Protein AF-A0A954HDB0-F1 (afdb_monomer_lite)

Secondary structure (DSSP, 8-state):
-HHHHHHHHHHHHHHHHHHHHHHH--STTHHHHHHHHHHHHHHHHHHHS--HHHHHTTEEEE-TTSSPPPHHHHHHHHHHTTTTGGGHHHHHHHHHSTT---HHHHHHT-EEEEHHHHHHHHHHHHHHHHHBPPTT---EEE-HHHHHHHHHHHTTSS-TTTEEEEEEE-TT-SSS--EEEEEEE--TTSEEEEETTEEEEE-TTTTTTTTTEEEEESSSSEEEE----

Structure (mmCIF, N/CA/C/O backbone):
data_AF-A0A954HDB0-F1
#
_entry.id   AF-A0A954HDB0-F1
#
loop_
_atom_site.group_PDB
_atom_site.id
_atom_site.type_symbol
_atom_site.label_atom_id
_atom_site.label_alt_id
_atom_site.label_comp_id
_atom_site.label_asym_id
_atom_site.label_entity_id
_atom_site.label_seq_id
_atom_site.pdbx_PDB_ins_code
_atom_site.Cartn_x
_atom_site.Cartn_y
_atom_site.Cartn_z
_atom_site.occupancy
_atom_site.B_iso_or_equiv
_atom_site.auth_seq_id
_atom_site.auth_comp_id
_atom_site.auth_asym_id
_atom_site.auth_atom_id
_atom_site.pdbx_PDB_model_num
ATOM 1 N N . MET A 1 1 ? -0.042 -11.514 -9.434 1.00 61.72 1 MET A N 1
ATOM 2 C CA . MET A 1 1 ? -0.006 -11.717 -10.905 1.00 61.72 1 MET A CA 1
ATOM 3 C C . MET A 1 1 ? -0.218 -10.421 -11.689 1.00 61.72 1 MET A C 1
ATOM 5 O O . MET A 1 1 ? 0.658 -10.095 -12.479 1.00 61.72 1 MET A O 1
ATOM 9 N N . LEU A 1 2 ? -1.281 -9.642 -11.431 1.00 72.06 2 LEU A N 1
ATOM 10 C CA . LEU A 1 2 ? -1.572 -8.354 -12.108 1.00 72.06 2 LEU A CA 1
ATOM 11 C C . LEU A 1 2 ? -0.374 -7.391 -12.165 1.00 72.06 2 LEU A C 1
ATOM 13 O O . LEU A 1 2 ? -0.066 -6.828 -13.209 1.00 72.06 2 LEU A O 1
ATOM 17 N N . ARG A 1 3 ? 0.380 -7.295 -11.066 1.00 71.88 3 ARG A N 1
ATOM 18 C CA . ARG A 1 3 ? 1.595 -6.477 -10.975 1.00 71.88 3 ARG A CA 1
ATOM 19 C C . ARG A 1 3 ? 2.701 -6.870 -11.966 1.00 71.88 3 ARG A C 1
ATOM 21 O O . ARG A 1 3 ? 3.379 -6.000 -12.494 1.00 71.88 3 ARG A O 1
ATOM 28 N N . GLY A 1 4 ? 2.897 -8.165 -12.218 1.00 71.12 4 GLY A N 1
ATOM 29 C CA . GLY A 1 4 ? 3.885 -8.634 -13.198 1.00 71.12 4 GLY A CA 1
ATOM 30 C C . GLY A 1 4 ? 3.461 -8.336 -14.635 1.00 71.12 4 GLY A C 1
ATOM 31 O O . GLY A 1 4 ? 4.298 -7.995 -15.461 1.00 71.12 4 GLY A O 1
ATOM 32 N N . ILE A 1 5 ? 2.155 -8.394 -14.910 1.00 76.50 5 ILE A N 1
ATOM 33 C CA . ILE A 1 5 ? 1.582 -8.073 -16.224 1.00 76.50 5 ILE A CA 1
ATOM 34 C C . ILE A 1 5 ? 1.693 -6.572 -16.502 1.00 76.50 5 ILE A C 1
ATOM 36 O O . ILE A 1 5 ? 2.164 -6.198 -17.571 1.00 76.50 5 ILE A O 1
ATOM 40 N N . ALA A 1 6 ? 1.332 -5.722 -15.534 1.00 78.31 6 ALA A N 1
ATOM 41 C CA . ALA A 1 6 ? 1.458 -4.265 -15.641 1.00 78.31 6 ALA A CA 1
ATOM 42 C C . ALA A 1 6 ? 2.879 -3.846 -16.039 1.00 78.31 6 ALA A C 1
ATOM 44 O O . ALA A 1 6 ? 3.080 -3.015 -16.920 1.00 78.31 6 ALA A O 1
ATOM 45 N N . GLU A 1 7 ? 3.873 -4.487 -15.435 1.00 74.19 7 GLU A N 1
ATOM 46 C CA . GLU A 1 7 ? 5.265 -4.198 -15.740 1.00 74.19 7 GLU A CA 1
ATOM 47 C C . GLU A 1 7 ? 5.776 -4.839 -17.021 1.00 74.19 7 GLU A C 1
ATOM 49 O O . GLU A 1 7 ? 6.624 -4.252 -17.686 1.00 74.19 7 GLU A O 1
ATOM 54 N N . GLY A 1 8 ? 5.250 -6.005 -17.395 1.00 75.38 8 GLY A N 1
ATOM 55 C CA . GLY A 1 8 ? 5.491 -6.578 -18.714 1.00 75.38 8 GLY A CA 1
ATOM 56 C C . GLY A 1 8 ? 5.000 -5.648 -19.823 1.00 75.38 8 GLY A C 1
ATOM 57 O O . GLY A 1 8 ? 5.703 -5.463 -20.810 1.00 75.38 8 GLY A O 1
ATOM 58 N N . ILE A 1 9 ? 3.840 -5.006 -19.636 1.00 80.56 9 ILE A N 1
ATOM 59 C CA . ILE A 1 9 ? 3.318 -3.991 -20.562 1.00 80.56 9 ILE A CA 1
ATOM 60 C C . ILE A 1 9 ? 4.239 -2.769 -20.599 1.00 80.56 9 ILE A C 1
ATOM 62 O O . ILE A 1 9 ? 4.611 -2.337 -21.687 1.00 80.56 9 ILE A O 1
ATOM 66 N N . ASP A 1 10 ? 4.644 -2.239 -19.441 1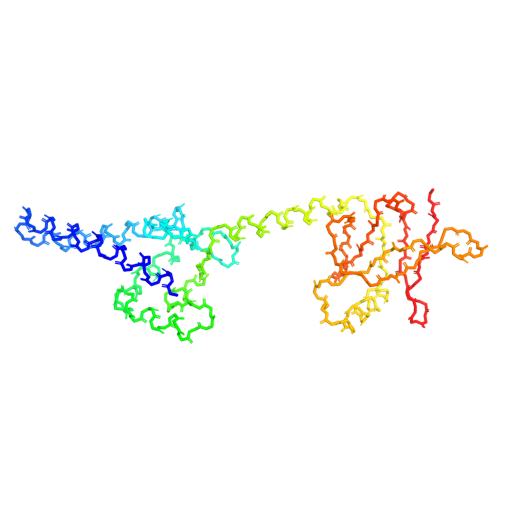.00 77.31 10 ASP A N 1
ATOM 67 C CA . ASP A 1 10 ? 5.570 -1.099 -19.382 1.00 77.31 10 ASP A CA 1
ATOM 68 C C . ASP A 1 10 ? 6.907 -1.417 -20.079 1.00 77.31 10 ASP A C 1
ATOM 70 O O . ASP A 1 10 ? 7.412 -0.602 -20.852 1.00 77.31 10 ASP A O 1
ATOM 74 N N . LEU A 1 11 ? 7.463 -2.615 -19.860 1.00 77.00 11 LEU A N 1
ATOM 75 C CA . LEU A 1 11 ? 8.698 -3.068 -20.504 1.00 77.00 11 LEU A CA 1
ATOM 76 C C . LEU A 1 11 ? 8.513 -3.254 -22.013 1.00 77.00 11 LEU A C 1
ATOM 78 O O . LEU A 1 11 ? 9.376 -2.860 -22.789 1.00 77.00 11 LEU A O 1
ATOM 82 N N . PHE A 1 12 ? 7.385 -3.819 -22.441 1.00 81.94 12 PHE A N 1
ATOM 83 C CA . PHE A 1 12 ? 7.086 -4.034 -23.852 1.00 81.94 12 PHE A CA 1
ATOM 84 C C . PHE A 1 12 ? 6.929 -2.715 -24.617 1.00 81.94 12 PHE A C 1
ATOM 86 O O . PHE A 1 12 ? 7.535 -2.544 -25.675 1.00 81.94 12 PHE A O 1
ATOM 93 N N . LEU A 1 13 ? 6.179 -1.757 -24.060 1.00 81.25 13 LEU A N 1
ATOM 94 C CA . LEU A 1 13 ? 6.063 -0.405 -24.613 1.00 81.25 13 LEU A CA 1
ATOM 95 C C . LEU A 1 13 ? 7.434 0.272 -24.713 1.00 81.25 13 LEU A C 1
ATOM 97 O O . LEU A 1 1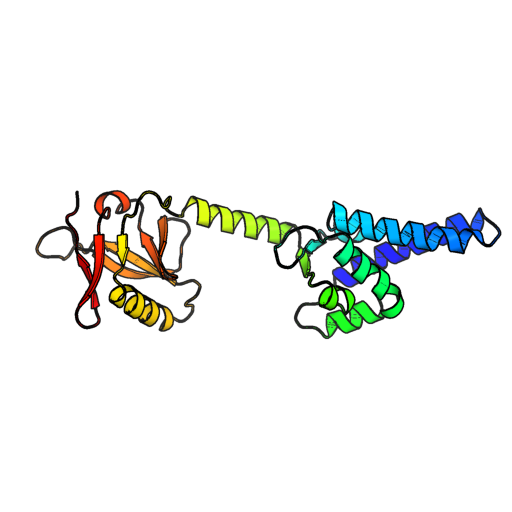3 ? 7.734 0.921 -25.716 1.00 81.25 13 LEU A O 1
ATOM 101 N N . LEU A 1 14 ? 8.289 0.066 -23.711 1.00 75.56 14 LEU A N 1
ATOM 102 C CA . LEU A 1 14 ? 9.647 0.594 -23.697 1.00 75.56 14 LEU A CA 1
ATOM 103 C C . LEU A 1 14 ? 10.541 -0.062 -24.757 1.00 75.56 14 LEU A C 1
ATOM 105 O O . LEU A 1 14 ? 11.261 0.642 -25.461 1.00 75.56 14 LEU A O 1
ATOM 109 N N . CYS A 1 15 ? 10.463 -1.382 -24.937 1.00 78.19 15 CYS A N 1
ATOM 110 C CA . CYS A 1 15 ? 11.181 -2.092 -25.995 1.00 78.19 15 CYS A CA 1
ATOM 111 C C . CYS A 1 15 ? 10.752 -1.624 -27.391 1.00 78.19 15 CYS A C 1
ATOM 113 O O . CYS A 1 15 ? 11.609 -1.440 -28.253 1.00 78.19 15 CYS A O 1
ATOM 115 N N . ILE A 1 16 ? 9.453 -1.388 -27.613 1.00 83.00 16 ILE A N 1
ATOM 116 C CA . ILE A 1 16 ? 8.949 -0.832 -28.878 1.00 83.00 16 ILE A CA 1
ATOM 117 C C . ILE A 1 16 ? 9.503 0.572 -29.101 1.00 83.00 16 ILE A C 1
ATOM 119 O O . ILE A 1 16 ? 10.022 0.850 -30.180 1.00 83.00 16 ILE A O 1
ATOM 123 N N . ALA A 1 17 ? 9.426 1.451 -28.099 1.00 79.62 17 ALA A N 1
ATOM 124 C CA . ALA A 1 17 ? 9.953 2.808 -28.211 1.00 79.62 17 ALA A CA 1
ATOM 125 C C . ALA A 1 17 ? 11.456 2.799 -28.532 1.00 79.62 17 ALA A C 1
ATOM 127 O O . ALA A 1 17 ? 11.904 3.508 -29.429 1.00 79.62 17 ALA A O 1
ATOM 128 N N . PHE A 1 18 ? 12.220 1.938 -27.859 1.00 77.38 18 PHE A N 1
ATOM 129 C CA . PHE A 1 18 ? 13.649 1.763 -28.087 1.00 77.38 18 PHE A CA 1
ATOM 130 C C . PHE A 1 18 ? 13.964 1.242 -29.488 1.00 77.38 18 PHE A C 1
ATOM 132 O O . PHE A 1 18 ? 14.839 1.781 -30.159 1.00 77.38 18 PHE A O 1
ATOM 139 N N . PHE A 1 19 ? 13.229 0.230 -29.952 1.00 80.88 19 PHE A N 1
ATOM 140 C CA . PHE A 1 19 ? 13.377 -0.309 -31.299 1.00 80.88 19 PHE A CA 1
ATOM 141 C C . PHE A 1 19 ? 13.073 0.762 -32.354 1.00 80.88 19 PHE A C 1
ATOM 143 O O . PHE A 1 19 ? 13.878 0.976 -33.253 1.00 80.88 19 PHE A O 1
ATOM 150 N N . MET A 1 20 ? 11.972 1.505 -32.202 1.00 82.69 20 MET A N 1
ATOM 151 C CA . MET A 1 20 ? 11.594 2.596 -33.109 1.00 82.69 20 MET A CA 1
ATOM 152 C C . MET A 1 20 ? 12.636 3.720 -33.142 1.00 82.69 20 MET A C 1
ATOM 154 O O . MET A 1 20 ? 12.971 4.209 -34.217 1.00 82.69 20 MET A O 1
ATOM 158 N N . ILE A 1 21 ? 13.176 4.119 -31.986 1.00 78.12 21 ILE A N 1
ATOM 159 C CA . ILE A 1 21 ? 14.217 5.154 -31.906 1.00 78.12 21 ILE A CA 1
ATOM 160 C C . ILE A 1 21 ? 15.545 4.640 -32.477 1.00 78.12 21 ILE A C 1
ATOM 162 O O . ILE A 1 21 ? 16.206 5.366 -33.214 1.00 78.12 21 ILE A O 1
ATOM 166 N N . GLY A 1 22 ? 15.912 3.386 -32.206 1.00 72.94 22 GLY A N 1
ATOM 167 C CA . GLY A 1 22 ? 17.116 2.751 -32.747 1.00 72.94 22 GLY A CA 1
ATOM 168 C C . GLY A 1 22 ? 17.080 2.565 -34.268 1.00 72.94 22 GLY A C 1
ATOM 169 O O . GLY A 1 22 ? 18.125 2.578 -34.907 1.00 72.94 22 GLY A O 1
ATOM 170 N N . LEU A 1 23 ? 15.889 2.461 -34.872 1.00 77.81 23 LEU A N 1
ATOM 171 C CA . LEU A 1 23 ? 15.730 2.496 -36.332 1.00 77.81 23 LEU A CA 1
ATOM 172 C C . LEU A 1 23 ? 16.003 3.886 -36.930 1.00 77.81 23 LEU A C 1
ATOM 174 O O . LEU A 1 23 ? 16.375 3.981 -38.098 1.00 77.81 23 LEU A O 1
ATOM 178 N N . ILE A 1 24 ? 15.800 4.955 -36.153 1.00 76.44 24 ILE A N 1
ATOM 179 C CA . ILE A 1 24 ? 15.986 6.349 -36.584 1.00 76.44 24 ILE A CA 1
ATOM 180 C C . ILE A 1 24 ? 17.421 6.823 -36.313 1.00 76.44 24 ILE A C 1
ATOM 182 O O . ILE A 1 24 ? 17.960 7.620 -37.078 1.00 76.44 24 ILE A O 1
ATOM 186 N N . ILE A 1 25 ? 18.040 6.344 -35.232 1.00 75.25 25 ILE A N 1
ATOM 187 C CA . ILE A 1 25 ? 19.331 6.825 -34.739 1.00 75.25 25 ILE A CA 1
ATOM 188 C C . ILE A 1 25 ? 20.352 5.683 -34.814 1.00 75.25 25 ILE A C 1
ATOM 190 O O . ILE A 1 25 ? 20.385 4.804 -33.956 1.00 75.25 25 ILE A O 1
ATOM 194 N N . GLN A 1 26 ? 21.180 5.698 -35.861 1.00 66.06 26 GLN A N 1
ATOM 195 C CA . GLN A 1 26 ? 22.352 4.829 -36.003 1.00 66.06 26 GLN A CA 1
ATOM 196 C C . GLN A 1 26 ? 2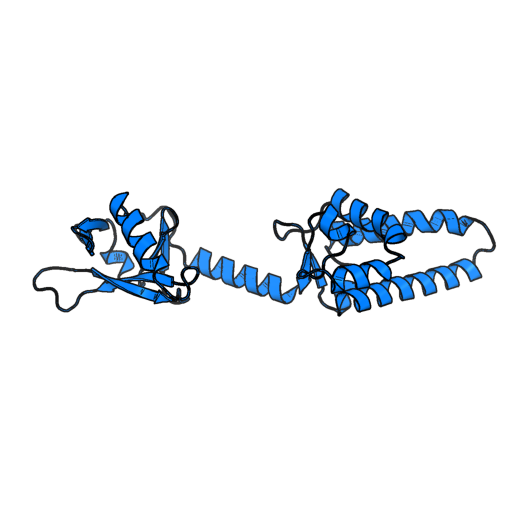3.502 5.427 -35.170 1.00 66.06 26 GLN A C 1
ATOM 198 O O . GLN A 1 26 ? 24.095 6.398 -35.621 1.00 66.06 26 GLN A O 1
ATOM 203 N N . ASP A 1 27 ? 23.724 4.907 -33.950 1.00 69.81 27 ASP A N 1
ATOM 204 C CA . ASP A 1 27 ? 24.916 5.017 -33.059 1.00 69.81 27 ASP A CA 1
ATOM 205 C C . ASP A 1 27 ? 24.595 5.380 -31.585 1.00 69.81 27 ASP A C 1
ATOM 207 O O . ASP A 1 27 ? 23.445 5.649 -31.235 1.00 69.81 27 ASP A O 1
ATOM 211 N N . ASP A 1 28 ? 25.637 5.331 -30.728 1.00 67.12 28 ASP A N 1
ATOM 212 C CA . ASP A 1 28 ? 25.777 5.369 -29.246 1.00 67.12 28 ASP A CA 1
ATOM 213 C C . ASP A 1 28 ? 24.819 6.236 -28.391 1.00 67.12 28 ASP A C 1
ATOM 215 O O . ASP A 1 28 ? 24.852 6.166 -27.158 1.00 67.12 28 ASP A O 1
ATOM 219 N N . LEU A 1 29 ? 23.909 7.010 -28.987 1.00 67.88 29 LEU A N 1
ATOM 220 C CA . LEU A 1 29 ? 22.870 7.784 -28.295 1.00 67.88 29 LEU A CA 1
ATOM 221 C C . LEU A 1 29 ? 21.959 6.915 -27.414 1.00 67.88 29 LEU A C 1
ATOM 223 O O . LEU A 1 29 ? 21.339 7.389 -26.462 1.00 67.88 29 LEU A O 1
ATOM 227 N N . ILE A 1 30 ? 21.924 5.620 -27.705 1.00 68.62 30 ILE A N 1
ATOM 228 C CA . ILE A 1 30 ? 21.242 4.585 -26.936 1.00 68.62 30 ILE A CA 1
ATOM 229 C C . ILE A 1 30 ? 21.617 4.615 -25.442 1.00 68.62 30 ILE A C 1
ATOM 231 O O . ILE A 1 30 ? 20.754 4.456 -24.574 1.00 68.62 30 ILE A O 1
ATOM 235 N N . TRP A 1 31 ? 22.880 4.930 -25.132 1.00 68.94 31 TRP A N 1
ATOM 236 C CA . TRP A 1 31 ? 23.390 5.056 -23.765 1.00 68.94 31 TRP A CA 1
ATOM 237 C C . TRP A 1 31 ? 22.878 6.312 -23.053 1.00 68.94 31 TRP A C 1
ATOM 239 O O . TRP A 1 31 ? 22.752 6.318 -21.830 1.00 68.94 31 TRP A O 1
ATOM 249 N N . MET A 1 32 ? 22.519 7.354 -23.805 1.00 68.56 32 MET A N 1
ATOM 250 C CA . MET A 1 32 ? 21.957 8.600 -23.278 1.00 68.56 32 MET A CA 1
ATOM 251 C C . MET A 1 32 ? 20.450 8.484 -22.981 1.00 68.56 32 MET A C 1
ATOM 253 O O . MET A 1 32 ? 19.925 9.197 -22.128 1.00 68.56 32 MET A O 1
ATOM 257 N N . ILE A 1 33 ? 19.751 7.552 -23.639 1.00 69.81 33 ILE A N 1
ATOM 258 C CA . ILE A 1 33 ? 18.303 7.330 -23.482 1.00 69.81 33 ILE A CA 1
ATOM 259 C C . ILE A 1 33 ? 17.976 6.523 -22.213 1.00 69.81 33 ILE A C 1
ATOM 261 O O . ILE A 1 33 ? 16.967 6.784 -21.555 1.00 69.81 33 ILE A O 1
ATOM 265 N N . MET A 1 34 ? 18.842 5.582 -21.821 1.00 69.25 34 MET A N 1
ATOM 266 C CA . MET A 1 34 ? 18.683 4.767 -20.605 1.00 69.25 34 MET A CA 1
ATOM 267 C C . MET A 1 34 ? 18.460 5.581 -19.310 1.00 69.25 34 MET A C 1
ATOM 269 O O . MET A 1 34 ? 17.480 5.317 -18.607 1.00 69.25 34 MET A O 1
ATOM 273 N N . PRO A 1 35 ? 19.291 6.587 -18.970 1.00 73.12 35 PRO A N 1
ATOM 274 C CA . PRO A 1 35 ? 19.079 7.391 -17.765 1.00 73.12 35 PRO A CA 1
ATOM 275 C C . PRO A 1 35 ? 17.825 8.276 -17.842 1.00 73.12 35 PRO A C 1
ATOM 277 O O . PRO A 1 35 ? 17.158 8.469 -16.826 1.00 73.12 35 PRO A O 1
ATOM 280 N N . LEU A 1 36 ? 17.447 8.760 -19.031 1.00 74.50 36 LEU A N 1
ATOM 281 C CA . LEU A 1 36 ? 16.219 9.542 -19.220 1.00 74.50 36 LEU A CA 1
ATOM 282 C C . LEU A 1 36 ? 14.958 8.697 -18.962 1.00 74.50 36 LEU A C 1
ATOM 284 O O . LEU A 1 36 ? 13.986 9.173 -18.380 1.00 74.50 36 LEU A O 1
ATOM 288 N N . MET A 1 37 ? 14.991 7.418 -19.335 1.00 69.19 37 MET A N 1
ATOM 289 C CA . MET A 1 37 ? 13.922 6.457 -19.047 1.00 69.19 37 MET A CA 1
ATOM 290 C C . MET A 1 37 ? 13.844 6.096 -17.562 1.00 69.19 37 MET A C 1
ATOM 292 O O . MET A 1 37 ? 12.750 6.055 -16.998 1.00 69.19 37 MET A O 1
ATOM 296 N N . ALA A 1 38 ? 14.985 5.880 -16.901 1.00 71.81 38 ALA A N 1
ATOM 297 C CA . ALA A 1 38 ? 15.006 5.696 -15.450 1.00 71.81 38 ALA A CA 1
ATOM 298 C C . ALA A 1 38 ? 14.382 6.909 -14.739 1.00 71.81 38 ALA A C 1
ATOM 300 O O . ALA A 1 38 ? 13.563 6.743 -13.836 1.00 71.81 38 ALA A O 1
ATOM 301 N N . LEU A 1 39 ? 14.679 8.123 -15.216 1.00 76.69 39 LEU A N 1
ATOM 302 C CA . LEU A 1 39 ? 14.080 9.355 -14.711 1.00 76.69 39 LEU A CA 1
ATOM 303 C C . LEU A 1 39 ? 12.565 9.425 -14.962 1.00 76.69 39 LEU A C 1
ATOM 305 O O . LEU A 1 39 ? 11.831 9.867 -14.081 1.00 76.69 39 LEU A O 1
ATOM 309 N N . TYR A 1 40 ? 12.069 8.946 -16.107 1.00 77.38 40 TYR A N 1
ATOM 310 C CA . TYR A 1 40 ? 10.627 8.841 -16.368 1.00 77.38 40 TYR A CA 1
ATOM 311 C C . TYR A 1 40 ? 9.925 7.929 -15.353 1.00 77.38 40 TYR A C 1
ATOM 313 O O . TYR A 1 40 ? 8.891 8.303 -14.800 1.00 77.38 40 TYR A O 1
ATOM 321 N N . PHE A 1 41 ? 10.492 6.760 -15.045 1.00 72.44 41 PHE A N 1
ATOM 322 C CA . PHE A 1 41 ? 9.917 5.872 -14.032 1.00 72.44 41 PHE A CA 1
ATOM 323 C C . PHE A 1 41 ? 9.978 6.471 -12.628 1.00 72.44 41 PHE A C 1
ATOM 325 O O . PHE A 1 41 ? 9.000 6.384 -11.892 1.00 72.44 41 PHE A O 1
ATOM 332 N N . VAL A 1 42 ? 11.092 7.107 -12.257 1.00 75.19 42 VAL A N 1
ATOM 333 C CA . VAL A 1 42 ? 11.229 7.749 -10.942 1.00 75.19 42 VAL A CA 1
ATOM 334 C C . VAL A 1 42 ? 10.228 8.890 -10.788 1.00 75.19 42 VAL A C 1
ATOM 336 O O . VAL A 1 42 ? 9.554 8.976 -9.767 1.00 75.19 42 VAL A O 1
ATOM 339 N N . THR A 1 43 ? 10.098 9.750 -11.798 1.00 76.06 43 THR A N 1
ATOM 340 C CA . THR A 1 43 ? 9.190 10.903 -11.738 1.00 76.06 43 THR A CA 1
ATOM 341 C C . THR A 1 43 ? 7.726 10.478 -11.800 1.00 76.06 43 THR A C 1
ATOM 343 O O . THR A 1 43 ? 6.941 10.934 -10.979 1.00 76.06 43 THR A O 1
ATOM 346 N N . SER A 1 44 ? 7.340 9.560 -12.689 1.00 73.81 44 SER A N 1
ATOM 347 C CA . SER A 1 44 ? 5.954 9.066 -12.751 1.00 73.81 44 SER A CA 1
ATOM 348 C C . SER A 1 44 ? 5.525 8.358 -11.464 1.00 73.81 44 SER A C 1
ATOM 350 O O . SER A 1 44 ? 4.445 8.628 -10.940 1.00 73.81 44 SER A O 1
ATOM 352 N N . GLU A 1 45 ? 6.384 7.514 -10.892 1.00 76.44 45 GLU A N 1
ATOM 353 C CA . GLU A 1 45 ? 6.069 6.849 -9.630 1.00 76.44 45 GLU A CA 1
ATOM 354 C C . GLU A 1 45 ? 6.102 7.807 -8.439 1.00 76.44 45 GLU A C 1
ATOM 356 O O . GLU A 1 45 ? 5.273 7.660 -7.550 1.00 76.44 45 GLU A O 1
ATOM 361 N N . SER A 1 46 ? 6.998 8.796 -8.414 1.00 73.25 46 SER A N 1
ATOM 362 C CA . SER A 1 46 ? 7.064 9.737 -7.292 1.00 73.25 46 SER A CA 1
ATOM 363 C C . SER A 1 46 ? 5.962 10.798 -7.327 1.00 73.25 46 SER A C 1
ATOM 365 O O . SER A 1 46 ? 5.467 11.172 -6.271 1.00 73.25 46 SER A O 1
ATOM 367 N N . LEU A 1 47 ? 5.549 11.269 -8.512 1.00 70.31 47 LEU A N 1
ATOM 368 C CA . LEU A 1 47 ? 4.486 12.275 -8.634 1.00 70.31 47 LEU A CA 1
ATOM 369 C C . LEU A 1 47 ? 3.080 11.671 -8.640 1.00 70.31 47 LEU A C 1
ATOM 371 O O . LEU A 1 47 ? 2.161 12.291 -8.122 1.00 70.31 47 LEU A O 1
ATOM 375 N N . ALA A 1 48 ? 2.890 10.506 -9.264 1.00 68.50 48 ALA A N 1
ATOM 376 C CA . ALA A 1 48 ? 1.561 9.924 -9.454 1.00 68.50 48 ALA A CA 1
ATOM 377 C C . ALA A 1 48 ? 1.377 8.573 -8.749 1.00 68.50 48 ALA A C 1
ATOM 379 O O . ALA A 1 48 ? 0.287 8.007 -8.789 1.00 68.50 48 ALA A O 1
ATOM 380 N N . GLY A 1 49 ? 2.425 7.998 -8.146 1.00 70.69 49 GLY A N 1
ATOM 381 C CA . GLY A 1 49 ? 2.379 6.640 -7.588 1.00 70.69 49 GLY A CA 1
ATOM 382 C C . GLY A 1 49 ? 2.195 5.542 -8.642 1.00 70.69 49 GLY A C 1
ATOM 383 O O . GLY A 1 49 ? 2.039 4.374 -8.283 1.00 70.69 49 GLY A O 1
ATOM 384 N N . GLN A 1 50 ? 2.160 5.890 -9.934 1.00 77.69 50 GLN A N 1
ATOM 385 C CA . GLN A 1 50 ? 1.674 5.018 -11.002 1.00 77.69 50 GLN A CA 1
ATOM 386 C C . GLN A 1 50 ? 2.405 5.273 -12.324 1.00 77.69 50 GLN A C 1
ATOM 388 O O . GLN A 1 50 ? 2.642 6.409 -12.727 1.00 77.69 50 GLN A O 1
ATOM 393 N N . THR A 1 51 ? 2.706 4.187 -13.030 1.00 81.12 51 THR A N 1
ATOM 394 C CA . THR A 1 51 ? 3.143 4.178 -14.434 1.00 81.12 51 THR A CA 1
ATOM 395 C C . THR A 1 51 ? 1.940 3.932 -15.349 1.00 81.12 51 THR A C 1
ATOM 397 O O . THR A 1 51 ? 0.861 3.574 -14.875 1.00 81.12 51 THR A O 1
ATOM 400 N N . ILE A 1 52 ? 2.100 4.088 -16.668 1.00 77.31 52 ILE A N 1
ATOM 401 C CA . ILE A 1 52 ? 1.012 3.853 -17.637 1.00 77.31 52 ILE A CA 1
ATOM 402 C C . ILE A 1 52 ? 0.449 2.430 -17.502 1.00 77.31 52 ILE A C 1
ATOM 404 O O . ILE A 1 52 ? -0.764 2.265 -17.375 1.00 77.31 52 ILE A O 1
ATOM 408 N N . GLY A 1 53 ? 1.309 1.411 -17.461 1.00 71.94 53 GLY A N 1
ATOM 409 C CA . GLY A 1 53 ? 0.909 0.016 -17.290 1.00 71.94 53 GLY A CA 1
ATOM 410 C C . GLY A 1 53 ? 0.222 -0.246 -15.953 1.00 71.94 53 GLY A C 1
ATOM 411 O O . GLY A 1 53 ? -0.745 -0.999 -15.897 1.00 71.94 53 GLY A O 1
ATOM 412 N N . LYS A 1 54 ? 0.649 0.416 -14.874 1.00 78.06 54 LYS A N 1
ATOM 413 C CA . LYS A 1 54 ? -0.020 0.315 -13.566 1.00 78.06 54 LYS A CA 1
ATOM 414 C C . LYS A 1 54 ? -1.390 0.988 -13.559 1.00 78.06 54 LYS A C 1
ATOM 416 O O . LYS A 1 54 ? -2.323 0.439 -12.979 1.00 78.06 54 LYS A O 1
ATOM 421 N N . LYS A 1 55 ? -1.538 2.107 -14.270 1.00 80.62 55 LYS A N 1
ATOM 422 C CA . LYS A 1 55 ? -2.809 2.824 -14.419 1.00 80.62 55 LYS A CA 1
ATOM 423 C C . LYS A 1 55 ? -3.872 1.985 -15.135 1.00 80.62 55 LYS A C 1
ATOM 425 O O . LYS A 1 55 ? -5.035 2.036 -14.757 1.00 80.62 55 LYS A O 1
ATOM 430 N N . LEU A 1 56 ? -3.476 1.166 -16.114 1.00 79.94 56 LEU A N 1
ATOM 431 C CA . LEU A 1 56 ? -4.370 0.217 -16.801 1.00 79.94 56 LEU A CA 1
ATOM 432 C C . LEU A 1 56 ? -5.000 -0.823 -15.862 1.00 79.94 56 LEU A C 1
ATOM 434 O O . LEU A 1 56 ? -6.083 -1.323 -16.152 1.00 79.94 56 LEU A O 1
ATOM 438 N N . PHE A 1 57 ? -4.336 -1.142 -14.752 1.00 78.75 57 PHE A N 1
ATOM 439 C CA . PHE A 1 57 ? -4.808 -2.113 -13.763 1.00 78.75 57 PHE A CA 1
ATOM 440 C C . PHE A 1 57 ? -5.232 -1.467 -12.440 1.00 78.75 57 PHE A C 1
ATOM 442 O O . PHE A 1 57 ? -5.393 -2.180 -11.452 1.00 78.75 57 PHE A O 1
ATOM 449 N N . SER A 1 58 ? -5.373 -0.137 -12.401 1.00 83.19 58 SER A N 1
ATOM 450 C CA . SER A 1 58 ? -5.661 0.620 -11.176 1.00 83.19 58 SER A CA 1
ATOM 451 C C . SER A 1 58 ? -4.718 0.260 -10.021 1.00 83.19 58 SER A C 1
ATOM 453 O O . SER A 1 58 ? -5.141 0.150 -8.876 1.00 83.19 58 SER A O 1
ATOM 455 N N . LEU A 1 59 ? -3.436 0.026 -10.312 1.00 82.12 59 LEU A N 1
ATOM 456 C CA . LEU A 1 59 ? -2.427 -0.287 -9.302 1.00 82.12 59 LEU A CA 1
ATOM 457 C C . LEU A 1 59 ? -1.718 0.994 -8.878 1.00 82.12 59 LEU A C 1
ATOM 459 O O . LEU A 1 59 ? -1.146 1.677 -9.724 1.00 82.12 59 LEU A O 1
ATOM 463 N N . ARG A 1 60 ? -1.685 1.283 -7.576 1.00 83.62 60 ARG A N 1
ATOM 464 C CA . ARG A 1 60 ? -0.941 2.402 -6.985 1.00 83.62 60 ARG A CA 1
ATOM 465 C C . ARG A 1 60 ? 0.193 1.892 -6.110 1.00 83.62 60 ARG A C 1
ATOM 467 O O . ARG A 1 60 ? 0.016 0.948 -5.347 1.00 83.62 60 ARG A O 1
ATOM 474 N N . VAL A 1 61 ? 1.368 2.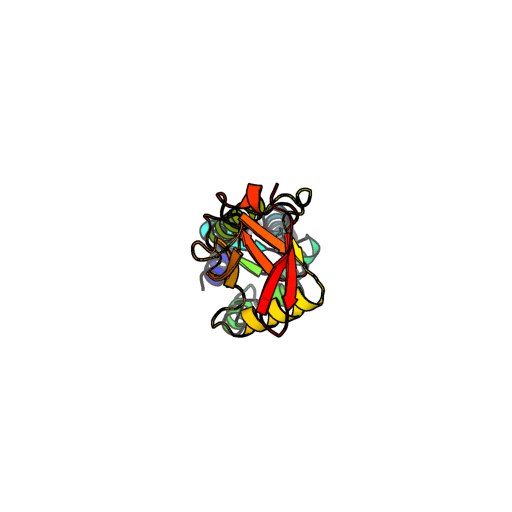507 -6.231 1.00 84.00 61 VAL A N 1
ATOM 475 C CA . VAL A 1 61 ? 2.459 2.326 -5.270 1.00 84.00 61 VAL A CA 1
ATOM 476 C C . VAL A 1 61 ? 2.258 3.329 -4.141 1.00 84.00 61 VAL A C 1
ATOM 478 O O . VAL A 1 61 ? 2.102 4.517 -4.417 1.00 84.00 61 VAL A O 1
ATOM 481 N N . VAL A 1 62 ? 2.302 2.849 -2.904 1.00 83.56 62 VAL A N 1
ATOM 482 C CA . VAL A 1 62 ? 2.194 3.658 -1.686 1.00 83.56 62 VAL A CA 1
ATOM 483 C C . VAL A 1 62 ? 3.334 3.349 -0.715 1.00 83.56 62 VAL A C 1
ATOM 485 O O . VAL A 1 62 ? 3.939 2.274 -0.779 1.00 83.56 62 VAL A O 1
ATOM 488 N N . ASN A 1 63 ? 3.675 4.301 0.150 1.00 83.75 63 ASN A N 1
ATOM 489 C CA . ASN A 1 63 ? 4.618 4.109 1.255 1.00 83.75 63 ASN A CA 1
ATOM 490 C C . ASN A 1 63 ? 3.921 3.448 2.472 1.00 83.75 63 ASN A C 1
ATOM 492 O O . ASN A 1 63 ? 2.781 2.998 2.372 1.00 83.75 63 ASN A O 1
ATOM 496 N N . GLU A 1 64 ? 4.612 3.345 3.614 1.00 78.56 64 GLU A N 1
ATOM 497 C CA . GLU A 1 64 ? 4.038 2.788 4.858 1.00 78.56 64 GLU A CA 1
ATOM 498 C C . GLU A 1 64 ? 2.907 3.652 5.446 1.00 78.56 64 GLU A C 1
ATOM 500 O O . GLU A 1 64 ? 2.101 3.145 6.217 1.00 78.56 64 GLU A O 1
ATOM 505 N N . GLU A 1 65 ? 2.836 4.925 5.056 1.00 73.06 65 GLU A N 1
ATOM 506 C CA . GLU A 1 65 ? 1.846 5.916 5.498 1.00 73.06 65 GLU A CA 1
ATOM 507 C C . GLU A 1 65 ? 0.646 6.005 4.532 1.00 73.06 65 GLU A C 1
ATOM 509 O O . GLU A 1 65 ? -0.261 6.800 4.743 1.00 73.06 65 GLU A O 1
ATOM 514 N N . GLY A 1 66 ? 0.625 5.206 3.455 1.00 72.56 66 GLY A N 1
ATOM 515 C CA . GLY A 1 66 ? -0.434 5.237 2.438 1.00 72.56 66 GLY A CA 1
ATOM 516 C C . GLY A 1 66 ? -0.299 6.357 1.394 1.00 72.56 66 GLY A C 1
ATOM 517 O O . GLY A 1 66 ? -1.115 6.439 0.475 1.00 72.56 66 GLY A O 1
ATOM 518 N N . GLU A 1 67 ? 0.748 7.179 1.473 1.00 79.88 67 GLU A N 1
ATOM 519 C CA . GLU A 1 67 ? 1.027 8.271 0.538 1.00 79.88 67 GLU A CA 1
ATOM 520 C C . GLU A 1 67 ? 1.880 7.836 -0.666 1.00 79.88 67 GLU A C 1
ATOM 522 O O . GLU A 1 67 ? 2.394 6.715 -0.750 1.00 79.88 67 GLU A O 1
ATOM 527 N N . HIS A 1 68 ? 2.050 8.746 -1.632 1.00 82.31 68 HIS A N 1
ATOM 528 C CA . HIS A 1 68 ? 2.928 8.531 -2.780 1.00 82.31 68 HIS A CA 1
ATOM 529 C C . HIS A 1 68 ? 4.386 8.295 -2.344 1.00 82.31 68 HIS A C 1
ATOM 531 O O . HIS A 1 68 ? 4.877 8.933 -1.412 1.00 82.31 68 HIS A O 1
ATOM 537 N N . PRO A 1 69 ? 5.125 7.404 -3.028 1.00 84.50 69 PRO A N 1
ATOM 538 C CA . PRO A 1 69 ? 6.510 7.136 -2.682 1.00 84.50 69 PRO A CA 1
ATOM 539 C C . PRO A 1 69 ? 7.383 8.371 -2.931 1.00 84.50 69 PRO A C 1
ATOM 541 O O . PRO A 1 69 ? 7.293 9.040 -3.964 1.00 84.50 69 PRO A O 1
ATOM 544 N N . SER A 1 70 ? 8.302 8.629 -2.006 1.00 83.75 70 SER A N 1
ATOM 545 C CA . SER A 1 70 ? 9.299 9.687 -2.165 1.00 83.75 70 SER A CA 1
ATOM 546 C C . SER A 1 70 ? 10.223 9.423 -3.362 1.00 83.75 70 SER A C 1
ATOM 548 O O . SER A 1 70 ? 10.434 8.280 -3.782 1.00 83.75 70 SER A O 1
ATOM 550 N N . VAL A 1 71 ? 10.861 10.480 -3.873 1.00 82.12 71 VAL A N 1
ATOM 551 C CA . VAL A 1 71 ? 11.831 10.386 -4.982 1.00 82.12 71 VAL A CA 1
ATOM 552 C C . VAL A 1 71 ? 12.938 9.374 -4.667 1.00 82.12 71 VAL A C 1
ATOM 554 O O . VAL A 1 71 ? 13.346 8.606 -5.538 1.00 82.12 71 VAL A O 1
ATOM 557 N N . VAL A 1 72 ? 13.393 9.319 -3.410 1.00 83.38 72 VAL A N 1
ATOM 558 C CA . VAL A 1 72 ? 14.422 8.373 -2.952 1.00 83.38 72 VAL A CA 1
ATOM 559 C C . VAL A 1 72 ? 13.909 6.934 -3.014 1.00 83.38 72 VAL A C 1
ATOM 561 O O . VAL A 1 72 ? 14.586 6.070 -3.567 1.00 83.38 72 VAL A O 1
ATOM 564 N N . GLN A 1 73 ? 12.694 6.672 -2.526 1.00 83.38 73 GLN A N 1
ATOM 565 C CA . GLN A 1 73 ? 12.074 5.343 -2.586 1.00 83.38 73 GLN A CA 1
ATOM 566 C C . GLN A 1 73 ? 11.849 4.881 -4.031 1.00 83.38 73 GLN A C 1
ATOM 568 O O . GLN A 1 73 ? 12.169 3.741 -4.378 1.00 83.38 73 GLN A O 1
ATOM 573 N N . ALA A 1 74 ? 11.363 5.771 -4.899 1.00 83.31 74 ALA A N 1
ATOM 574 C CA . ALA A 1 74 ? 11.216 5.499 -6.327 1.00 83.31 74 ALA A CA 1
ATOM 575 C C . ALA A 1 74 ? 12.577 5.248 -7.007 1.00 83.31 74 ALA A C 1
ATOM 577 O O . ALA A 1 74 ? 12.691 4.380 -7.875 1.00 83.31 74 ALA A O 1
ATOM 578 N N . THR A 1 75 ? 13.632 5.950 -6.586 1.00 83.12 75 THR A N 1
ATOM 579 C CA . THR A 1 75 ? 14.994 5.754 -7.104 1.00 83.12 75 THR A CA 1
ATOM 580 C C . THR A 1 75 ? 15.569 4.406 -6.686 1.00 83.12 75 THR A C 1
ATOM 582 O O . THR A 1 75 ? 16.048 3.673 -7.546 1.00 83.12 75 THR A O 1
ATOM 585 N N . ILE A 1 76 ? 15.467 4.028 -5.406 1.00 84.12 76 ILE A N 1
ATOM 586 C CA . ILE A 1 76 ? 15.920 2.719 -4.899 1.00 84.12 76 ILE A CA 1
ATOM 587 C C . ILE A 1 76 ? 15.283 1.590 -5.715 1.00 84.12 76 ILE A C 1
ATOM 589 O O . ILE A 1 76 ? 15.977 0.702 -6.212 1.00 84.12 76 ILE A O 1
ATOM 593 N N . ARG A 1 77 ? 13.969 1.674 -5.940 1.00 81.31 77 ARG A N 1
ATOM 594 C CA . ARG A 1 77 ? 13.219 0.702 -6.745 1.00 81.31 77 ARG A CA 1
ATOM 595 C C . ARG A 1 77 ? 13.708 0.644 -8.195 1.00 81.31 77 ARG A C 1
ATOM 597 O O . ARG A 1 77 ? 13.869 -0.448 -8.733 1.00 81.31 77 ARG A O 1
ATOM 604 N N . ASN A 1 78 ? 13.992 1.788 -8.820 1.00 80.06 78 ASN A N 1
ATOM 605 C CA . ASN A 1 78 ? 14.478 1.837 -10.204 1.00 80.06 78 ASN A CA 1
ATOM 606 C C . ASN A 1 78 ? 15.945 1.410 -10.367 1.00 80.06 78 ASN A C 1
ATOM 608 O O . ASN A 1 78 ? 16.282 0.805 -11.379 1.00 80.06 78 ASN A O 1
ATOM 612 N N . VAL A 1 79 ? 16.807 1.648 -9.377 1.00 82.19 79 VAL A N 1
ATOM 613 C CA . VAL A 1 79 ? 18.211 1.195 -9.391 1.00 82.19 79 VAL A CA 1
ATOM 614 C C . VAL A 1 79 ? 18.318 -0.316 -9.170 1.00 82.19 79 VAL A C 1
ATOM 616 O O . VAL A 1 79 ? 19.213 -0.956 -9.714 1.00 82.19 79 VAL A O 1
ATOM 619 N N . LEU A 1 80 ? 17.392 -0.908 -8.413 1.00 80.69 80 LEU A N 1
ATOM 620 C CA . LEU A 1 80 ? 17.349 -2.354 -8.174 1.00 80.69 80 LEU A CA 1
ATOM 621 C C . LEU A 1 80 ? 16.716 -3.139 -9.334 1.00 80.69 80 LEU A C 1
ATOM 623 O O . LEU A 1 80 ? 16.960 -4.336 -9.463 1.00 80.69 80 LEU A O 1
ATOM 627 N N . ARG A 1 81 ? 15.959 -2.486 -10.225 1.00 75.75 81 ARG A N 1
ATOM 628 C CA . ARG A 1 81 ? 15.300 -3.136 -11.376 1.00 75.75 81 ARG A CA 1
ATOM 629 C C . ARG A 1 81 ? 16.245 -3.935 -12.289 1.00 75.75 81 ARG A C 1
ATOM 631 O O . ARG A 1 81 ? 15.881 -5.061 -12.630 1.00 75.75 81 ARG A O 1
ATOM 638 N N . PRO A 1 82 ? 17.429 -3.431 -12.691 1.00 75.69 82 PRO A N 1
ATOM 639 C CA . PRO A 1 82 ? 18.386 -4.213 -13.475 1.00 75.69 82 PRO A CA 1
ATOM 640 C C . PRO A 1 82 ? 18.877 -5.466 -12.739 1.00 75.69 82 PRO A C 1
ATOM 642 O O . PRO A 1 82 ? 19.024 -6.518 -13.356 1.00 75.69 82 PRO A O 1
ATOM 645 N N . LEU A 1 83 ? 19.073 -5.376 -11.417 1.00 76.94 83 LEU A N 1
ATOM 646 C CA . LEU A 1 83 ? 19.488 -6.508 -10.579 1.00 76.94 83 LEU A CA 1
ATOM 647 C C . LEU A 1 83 ? 18.376 -7.558 -10.441 1.00 76.94 83 LEU A C 1
ATOM 649 O O . LEU A 1 83 ? 18.652 -8.749 -10.355 1.00 76.94 83 LEU A O 1
ATOM 653 N N . GLU A 1 84 ? 17.116 -7.131 -10.499 1.00 72.88 84 GLU A N 1
ATOM 654 C CA . GLU A 1 84 ? 15.934 -7.998 -10.536 1.00 72.88 84 GLU A CA 1
ATOM 655 C C . GLU A 1 84 ? 15.574 -8.488 -11.957 1.00 72.88 84 GLU A C 1
ATOM 657 O O . GLU A 1 84 ? 14.445 -8.935 -12.201 1.00 72.88 84 GLU A O 1
ATOM 662 N N . GLY A 1 85 ? 16.499 -8.397 -12.920 1.00 71.44 85 GLY A N 1
ATOM 663 C CA . GLY A 1 85 ? 16.284 -8.851 -14.296 1.00 71.44 85 GLY A CA 1
ATOM 664 C C . GLY A 1 85 ? 15.131 -8.121 -14.988 1.00 71.44 85 GLY A C 1
ATOM 665 O O . GLY A 1 85 ? 14.303 -8.758 -15.636 1.00 71.44 85 GLY A O 1
ATOM 666 N N . PHE A 1 86 ? 15.023 -6.804 -14.779 1.00 68.06 86 PHE A N 1
ATOM 667 C CA . PHE A 1 86 ? 13.959 -5.945 -15.319 1.00 68.06 86 PHE A CA 1
ATOM 668 C C . PHE A 1 86 ? 12.536 -6.398 -14.954 1.00 68.06 86 PHE A C 1
ATOM 670 O O . PHE A 1 86 ? 11.585 -6.170 -15.695 1.00 68.06 86 PHE A O 1
ATOM 677 N N . GLY A 1 87 ? 12.381 -7.028 -13.787 1.00 67.06 87 GLY A N 1
ATOM 678 C CA . GLY A 1 87 ? 11.089 -7.472 -13.268 1.00 67.06 87 GLY A CA 1
ATOM 679 C C . GLY A 1 87 ? 10.816 -8.962 -13.459 1.00 67.06 87 GLY A C 1
ATOM 680 O O . GLY A 1 87 ? 9.910 -9.473 -12.811 1.00 67.06 87 GLY A O 1
ATOM 681 N N . VAL A 1 88 ? 11.616 -9.697 -14.238 1.00 69.25 88 VAL A N 1
ATOM 682 C CA . VAL A 1 88 ? 11.460 -11.159 -14.374 1.00 69.25 88 VAL A CA 1
ATOM 683 C C . VAL A 1 88 ? 11.787 -11.863 -13.055 1.00 69.25 88 VAL A C 1
ATOM 685 O O . VAL A 1 88 ? 10.977 -12.632 -12.536 1.00 69.25 88 VAL A O 1
ATOM 688 N N . ILE A 1 89 ? 12.942 -11.546 -12.461 1.00 74.69 89 ILE A N 1
ATOM 689 C CA . ILE A 1 89 ? 13.341 -12.084 -11.152 1.00 74.69 89 ILE A CA 1
ATOM 690 C C . ILE A 1 89 ? 12.485 -11.437 -10.058 1.00 74.69 89 ILE A C 1
ATOM 692 O O . ILE A 1 89 ? 12.036 -12.115 -9.136 1.00 74.69 89 ILE A O 1
ATOM 696 N N . GLY A 1 90 ? 12.172 -10.145 -10.201 1.00 71.69 90 GLY A N 1
ATOM 697 C CA . GLY A 1 90 ? 11.283 -9.422 -9.290 1.00 71.69 90 GLY A CA 1
ATOM 698 C C . GLY A 1 90 ? 9.898 -10.069 -9.155 1.00 71.69 90 GLY A C 1
AT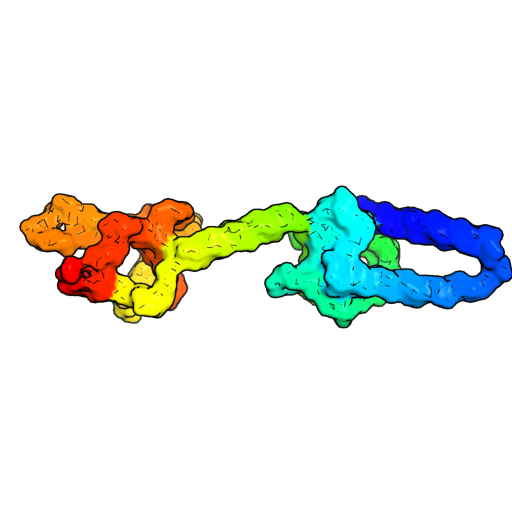OM 699 O O . GLY A 1 90 ? 9.377 -10.170 -8.048 1.00 71.69 90 GLY A O 1
ATOM 700 N N . VAL A 1 91 ? 9.307 -10.580 -10.240 1.00 73.44 91 VAL A N 1
ATOM 701 C CA . VAL A 1 91 ? 8.028 -11.311 -10.196 1.00 73.44 91 VAL A CA 1
ATOM 702 C C . VAL A 1 91 ? 8.159 -12.645 -9.456 1.00 73.44 91 VAL A C 1
ATOM 704 O O . VAL A 1 91 ? 7.265 -12.987 -8.684 1.00 73.44 91 VAL A O 1
ATOM 707 N N . ALA A 1 92 ? 9.267 -13.369 -9.629 1.00 73.50 92 ALA A N 1
ATOM 708 C CA . ALA A 1 92 ? 9.521 -14.613 -8.899 1.00 73.50 92 ALA A CA 1
ATOM 709 C C . ALA A 1 92 ? 9.702 -14.376 -7.386 1.00 73.50 92 ALA A C 1
ATOM 711 O O . ALA A 1 92 ? 9.125 -15.094 -6.565 1.00 73.50 92 ALA A O 1
ATOM 712 N N . ILE A 1 93 ? 10.440 -13.324 -7.009 1.00 73.38 93 ILE A N 1
ATOM 713 C CA . ILE A 1 93 ? 10.617 -12.897 -5.611 1.00 73.38 93 ILE A CA 1
ATOM 714 C C . ILE A 1 93 ? 9.278 -12.451 -5.013 1.00 73.38 93 ILE A C 1
ATOM 716 O O . ILE A 1 93 ? 8.914 -12.874 -3.915 1.00 73.38 93 ILE A O 1
ATOM 720 N N . ALA A 1 94 ? 8.505 -11.655 -5.757 1.00 72.06 94 ALA A N 1
ATOM 721 C CA . ALA A 1 94 ? 7.178 -11.226 -5.333 1.00 72.06 94 ALA A CA 1
ATOM 722 C C . ALA A 1 94 ? 6.232 -12.415 -5.128 1.00 72.06 94 ALA A C 1
ATOM 724 O O . ALA A 1 94 ? 5.505 -12.439 -4.143 1.00 72.06 94 ALA A O 1
ATOM 725 N N . GLY A 1 95 ? 6.272 -13.422 -6.005 1.00 70.75 95 GLY A N 1
ATOM 726 C CA . GLY A 1 95 ? 5.490 -14.653 -5.850 1.00 70.75 95 GLY A CA 1
ATOM 727 C C . GLY A 1 95 ? 5.898 -15.500 -4.639 1.00 70.75 95 GLY A C 1
ATOM 728 O O . GLY A 1 95 ? 5.077 -16.247 -4.118 1.00 70.75 95 GLY A O 1
ATOM 729 N N . SER A 1 96 ? 7.137 -15.352 -4.167 1.00 71.25 96 SER A N 1
ATOM 730 C CA . SER A 1 96 ? 7.660 -16.053 -2.986 1.00 71.25 96 SER A CA 1
ATOM 731 C C . SER A 1 96 ? 7.404 -15.295 -1.675 1.00 71.25 96 SER A C 1
ATOM 733 O O . SER A 1 96 ? 7.592 -15.841 -0.590 1.00 71.25 96 SER A O 1
ATOM 735 N N . THR A 1 97 ? 6.968 -14.036 -1.756 1.00 72.62 97 THR A N 1
ATOM 736 C CA . THR A 1 97 ? 6.735 -13.166 -0.600 1.00 72.62 97 THR A CA 1
ATOM 737 C C . THR A 1 97 ? 5.243 -13.090 -0.301 1.00 72.62 97 THR A C 1
ATOM 739 O O . THR A 1 97 ? 4.452 -12.786 -1.189 1.00 72.62 97 THR A O 1
ATOM 742 N N . ARG A 1 98 ? 4.835 -13.270 0.967 1.00 66.75 98 ARG A N 1
ATOM 743 C CA . ARG A 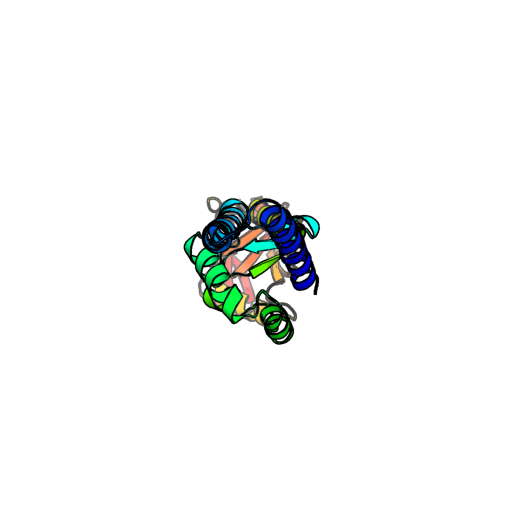1 98 ? 3.409 -13.220 1.373 1.00 66.75 98 ARG A CA 1
ATOM 744 C C . ARG A 1 98 ? 2.696 -11.927 0.964 1.00 66.75 98 ARG A C 1
ATOM 746 O O . ARG A 1 98 ? 1.505 -11.947 0.695 1.00 66.75 98 ARG A O 1
ATOM 753 N N . ARG A 1 99 ? 3.432 -10.814 0.916 1.00 66.31 99 ARG A N 1
ATOM 754 C CA . ARG A 1 99 ? 2.922 -9.478 0.569 1.00 66.31 99 ARG A CA 1
ATOM 755 C C . ARG A 1 99 ? 3.075 -9.121 -0.916 1.00 66.31 99 ARG A C 1
ATOM 757 O O . ARG A 1 99 ? 2.818 -7.984 -1.291 1.00 66.31 99 ARG A O 1
ATOM 764 N N . GLY A 1 100 ? 3.548 -10.037 -1.769 1.00 69.69 100 GLY A N 1
ATOM 765 C CA . GLY A 1 100 ? 3.741 -9.735 -3.194 1.00 69.69 100 GLY A CA 1
ATOM 766 C C . GLY A 1 100 ? 4.798 -8.654 -3.468 1.00 69.69 100 GLY A C 1
ATOM 767 O O . GLY A 1 100 ? 4.723 -7.957 -4.487 1.00 69.69 100 GLY A O 1
ATOM 768 N N . GLN A 1 101 ? 5.747 -8.472 -2.542 1.00 76.12 101 GLN A N 1
ATOM 769 C CA . GLN A 1 101 ? 6.774 -7.431 -2.588 1.00 76.12 101 GLN A CA 1
ATOM 770 C C . GLN A 1 101 ? 8.063 -7.941 -3.223 1.00 76.12 101 GLN A C 1
ATOM 772 O O . GLN A 1 101 ? 8.444 -9.099 -3.071 1.00 76.12 101 GLN A O 1
ATOM 777 N N . ARG A 1 102 ? 8.743 -7.048 -3.931 1.00 81.75 102 ARG A N 1
ATOM 778 C CA . ARG A 1 102 ? 10.041 -7.310 -4.553 1.00 81.75 102 ARG A CA 1
ATOM 779 C C . ARG A 1 102 ? 11.168 -6.864 -3.648 1.00 81.75 102 ARG A C 1
ATOM 781 O O . ARG A 1 102 ? 10.920 -6.155 -2.676 1.00 81.75 102 ARG A O 1
ATOM 788 N N . LEU A 1 103 ? 12.405 -7.188 -4.009 1.00 82.19 103 LEU A N 1
ATOM 789 C CA . LEU A 1 103 ? 13.577 -6.705 -3.283 1.00 82.19 103 LEU A CA 1
ATOM 790 C C . LEU A 1 103 ? 13.588 -5.169 -3.244 1.00 82.19 103 LEU A C 1
ATOM 792 O O . LEU A 1 103 ? 13.799 -4.577 -2.188 1.00 82.19 103 LEU A O 1
ATOM 796 N N . GLY A 1 104 ? 13.268 -4.532 -4.375 1.00 79.62 104 GLY A N 1
ATOM 797 C CA . GLY A 1 104 ? 13.135 -3.078 -4.469 1.00 79.62 104 GLY A CA 1
ATOM 798 C C . GLY A 1 104 ? 12.075 -2.487 -3.545 1.00 79.62 104 GLY A C 1
ATOM 799 O O . GLY A 1 104 ? 12.306 -1.448 -2.931 1.00 79.62 104 GLY A O 1
ATOM 800 N N . ASP A 1 105 ? 10.932 -3.154 -3.405 1.00 81.81 105 ASP A N 1
ATOM 801 C CA . ASP A 1 105 ? 9.844 -2.658 -2.560 1.00 81.81 105 ASP A CA 1
ATOM 802 C C . ASP A 1 105 ? 10.119 -2.886 -1.076 1.00 81.81 105 ASP A C 1
ATOM 804 O O . ASP A 1 105 ? 9.774 -2.037 -0.258 1.00 81.81 105 ASP A O 1
ATOM 808 N N . LEU A 1 106 ? 10.761 -4.010 -0.742 1.00 82.56 106 LEU A N 1
ATOM 809 C CA . LEU A 1 106 ? 11.193 -4.340 0.613 1.00 82.56 106 LEU A CA 1
ATOM 810 C C . LEU A 1 106 ? 12.225 -3.325 1.113 1.00 82.56 106 LEU A C 1
ATOM 812 O O . LEU A 1 106 ? 12.109 -2.832 2.231 1.00 82.56 106 LEU A O 1
ATOM 816 N N . LEU A 1 107 ? 13.199 -2.968 0.270 1.00 84.38 107 LEU A N 1
ATOM 817 C CA . LEU A 1 107 ? 14.228 -1.986 0.617 1.00 84.38 107 LEU A CA 1
ATOM 818 C C . LEU A 1 107 ? 13.683 -0.558 0.674 1.00 84.38 107 LEU A C 1
ATOM 820 O O . LEU A 1 107 ? 14.091 0.217 1.534 1.00 84.38 107 LEU A O 1
ATOM 824 N N . ALA A 1 108 ? 12.749 -0.211 -0.212 1.00 82.88 108 ALA A N 1
ATOM 825 C CA . ALA A 1 108 ? 12.111 1.102 -0.210 1.00 82.88 108 ALA A CA 1
ATOM 826 C C . ALA A 1 108 ? 10.961 1.229 0.804 1.00 82.88 108 ALA A C 1
ATOM 828 O O . ALA A 1 108 ? 10.433 2.329 0.960 1.00 82.88 108 ALA A O 1
ATOM 829 N N . ARG A 1 109 ? 10.567 0.135 1.473 1.00 85.38 109 ARG A N 1
ATOM 830 C CA . ARG A 1 109 ? 9.390 0.061 2.355 1.00 85.38 109 ARG A CA 1
ATOM 831 C C . ARG A 1 109 ? 8.125 0.597 1.683 1.00 85.38 109 ARG A C 1
ATOM 833 O O . ARG A 1 109 ? 7.476 1.527 2.147 1.00 85.38 109 ARG A O 1
ATOM 840 N N . THR A 1 110 ? 7.816 0.024 0.525 1.00 83.69 110 THR A N 1
ATOM 841 C CA . THR A 1 110 ? 6.655 0.418 -0.284 1.00 83.69 110 THR A CA 1
ATOM 842 C C . THR A 1 110 ? 5.757 -0.773 -0.576 1.00 83.69 110 THR A C 1
ATOM 844 O O . THR A 1 110 ? 6.191 -1.931 -0.601 1.00 83.69 110 THR A O 1
ATOM 847 N N . TYR A 1 111 ? 4.491 -0.477 -0.829 1.00 83.81 111 TYR A N 1
ATOM 848 C CA . TYR A 1 111 ? 3.444 -1.439 -1.127 1.00 83.81 111 TYR A CA 1
ATOM 849 C C . TYR A 1 111 ? 2.796 -1.095 -2.462 1.00 83.81 111 TYR A C 1
ATOM 851 O O . TYR A 1 111 ? 2.834 0.046 -2.915 1.00 83.81 111 TYR A O 1
ATOM 859 N N . VAL A 1 112 ? 2.233 -2.103 -3.126 1.00 83.00 112 VAL A N 1
ATOM 860 C CA . VAL A 1 112 ? 1.408 -1.894 -4.317 1.00 83.00 112 VAL A CA 1
ATOM 861 C C . VAL A 1 112 ? 0.029 -2.433 -4.025 1.00 83.00 112 VAL A C 1
ATOM 863 O O . VAL A 1 112 ? -0.113 -3.606 -3.692 1.00 83.00 112 VAL A O 1
ATOM 866 N N . VAL A 1 113 ? -0.952 -1.557 -4.165 1.00 83.19 113 VAL A N 1
ATOM 867 C CA . VAL A 1 113 ? -2.344 -1.766 -3.776 1.00 83.19 113 VAL A CA 1
ATOM 868 C C . VAL A 1 113 ? -3.261 -1.358 -4.922 1.00 83.19 113 VAL A C 1
ATOM 870 O O . VAL A 1 113 ? -2.833 -0.682 -5.864 1.00 83.19 113 VAL A O 1
ATOM 873 N N . ILE A 1 114 ? -4.510 -1.810 -4.872 1.00 83.25 114 ILE A N 1
ATOM 874 C CA . ILE A 1 114 ? -5.522 -1.443 -5.858 1.00 83.25 114 ILE A CA 1
ATOM 875 C C . ILE A 1 114 ? -6.114 -0.095 -5.441 1.00 83.25 114 ILE A C 1
ATOM 877 O O . ILE A 1 114 ? -6.520 0.092 -4.300 1.00 83.25 114 ILE A O 1
ATOM 881 N N . ASP A 1 115 ? -6.156 0.855 -6.369 1.00 81.25 115 ASP A N 1
ATOM 882 C CA . ASP A 1 115 ? -6.534 2.246 -6.101 1.00 81.25 115 ASP A CA 1
ATOM 883 C C . ASP A 1 115 ? -7.953 2.363 -5.517 1.00 81.25 115 ASP A C 1
ATOM 885 O O . ASP A 1 115 ? -8.196 3.104 -4.569 1.00 81.25 115 ASP A O 1
ATOM 889 N N . ASN A 1 116 ? -8.878 1.543 -6.022 1.00 78.25 116 ASN A N 1
ATOM 890 C CA . ASN A 1 116 ? -10.261 1.509 -5.546 1.00 78.25 116 ASN A CA 1
ATOM 891 C C . ASN A 1 116 ? -10.382 0.996 -4.101 1.00 78.25 116 ASN A C 1
ATOM 893 O O . ASN A 1 116 ? -11.278 1.430 -3.384 1.00 78.25 116 ASN A O 1
ATOM 897 N N . GLU A 1 117 ? -9.505 0.082 -3.671 1.00 78.19 117 GLU A N 1
ATOM 898 C CA . GLU A 1 117 ? -9.503 -0.430 -2.293 1.00 78.19 117 GLU A CA 1
ATOM 899 C C . GLU A 1 117 ? -9.020 0.649 -1.322 1.00 78.19 117 GLU A C 1
ATOM 901 O O . GLU A 1 117 ? -9.629 0.843 -0.277 1.00 78.19 117 GLU A O 1
ATOM 906 N N . LEU A 1 118 ? -7.991 1.423 -1.689 1.00 73.19 118 LEU A N 1
ATOM 907 C CA . LEU A 1 118 ? -7.557 2.577 -0.893 1.00 73.19 118 LEU A CA 1
ATOM 908 C C . LEU A 1 118 ? -8.658 3.633 -0.757 1.00 73.19 118 LEU A C 1
ATOM 910 O O . LEU A 1 118 ? -8.843 4.215 0.310 1.00 73.19 118 LEU A O 1
ATOM 914 N N . GLU A 1 119 ? -9.400 3.892 -1.833 1.00 77.25 119 GLU A N 1
ATOM 915 C CA . GLU A 1 119 ? -10.507 4.844 -1.783 1.00 77.25 119 GLU A CA 1
ATOM 916 C C . GLU A 1 119 ? -11.633 4.349 -0.862 1.00 77.25 119 GLU A C 1
ATOM 918 O O . GLU A 1 119 ? -12.223 5.146 -0.141 1.00 77.25 119 GLU A O 1
ATOM 923 N N . GLN A 1 120 ? -11.906 3.041 -0.835 1.00 76.38 120 GLN A N 1
ATOM 924 C CA . GLN A 1 120 ? -12.861 2.447 0.105 1.00 76.38 120 GLN A CA 1
ATOM 925 C C . GLN A 1 120 ? -12.367 2.523 1.549 1.00 76.38 120 GLN A C 1
ATOM 927 O O . GLN A 1 120 ? -13.121 2.976 2.401 1.00 76.38 120 GLN A O 1
ATOM 932 N N . LEU A 1 121 ? -11.107 2.164 1.805 1.00 75.50 121 LEU A N 1
ATOM 933 C CA . LEU A 1 121 ? -10.513 2.218 3.143 1.00 75.50 121 LEU A CA 1
ATOM 934 C C . LEU A 1 121 ? -10.470 3.647 3.695 1.00 75.50 121 LEU A C 1
ATOM 936 O O . LEU A 1 121 ? -10.806 3.872 4.849 1.00 75.50 121 LEU A O 1
ATOM 940 N N . SER A 1 122 ? -10.136 4.633 2.860 1.00 74.31 122 SER A N 1
ATOM 941 C CA . SER A 1 122 ? -10.161 6.040 3.280 1.00 74.31 122 SER A CA 1
ATOM 942 C C . SER A 1 122 ? -11.580 6.579 3.484 1.00 74.31 122 SER A C 1
ATOM 944 O O . SER A 1 122 ? -11.777 7.485 4.289 1.00 74.31 122 SER A O 1
ATOM 946 N N . LYS A 1 123 ? -12.583 6.046 2.771 1.00 73.69 123 LYS A N 1
ATOM 947 C CA . LYS A 1 123 ? -13.997 6.371 3.008 1.00 73.69 123 LYS A CA 1
ATOM 948 C C . LYS A 1 123 ? -14.502 5.745 4.301 1.00 73.69 123 LYS A C 1
ATOM 950 O O . LYS A 1 123 ? -15.177 6.446 5.040 1.00 73.69 123 LYS A O 1
ATOM 955 N N . SER A 1 124 ? -14.168 4.484 4.580 1.00 69.62 124 SER A N 1
ATOM 956 C CA . SER A 1 124 ? -14.535 3.829 5.839 1.00 69.62 124 SER A CA 1
ATOM 957 C C . SER A 1 124 ? -13.828 4.472 7.026 1.00 69.62 124 SER A C 1
ATOM 959 O O . SER A 1 124 ? -14.473 4.760 8.019 1.00 69.62 124 SER A O 1
ATOM 961 N N . GLU A 1 125 ? -12.536 4.789 6.910 1.00 74.50 125 GLU A N 1
ATOM 962 C CA . GLU A 1 125 ? -11.791 5.509 7.951 1.00 74.50 125 GLU A CA 1
ATOM 963 C C . GLU A 1 125 ? -12.425 6.873 8.237 1.00 74.50 125 GLU A C 1
ATOM 965 O O . GLU A 1 125 ? -12.692 7.194 9.387 1.00 74.50 125 GLU A O 1
ATOM 970 N N . LYS A 1 126 ? -12.758 7.648 7.197 1.00 66.69 126 LYS A N 1
ATOM 971 C CA . LYS A 1 126 ? -13.462 8.925 7.374 1.00 66.69 126 LYS A CA 1
ATOM 972 C C . LYS A 1 126 ? -14.866 8.764 7.934 1.00 66.69 126 LYS A C 1
ATOM 974 O O . LYS A 1 126 ? -15.259 9.606 8.724 1.00 66.69 126 LYS A O 1
ATOM 979 N N . ALA A 1 127 ? -15.607 7.730 7.538 1.00 65.69 127 ALA A N 1
ATOM 980 C CA . ALA A 1 127 ? -16.926 7.450 8.096 1.00 65.69 127 ALA A CA 1
ATOM 981 C C . ALA A 1 127 ? -16.823 7.148 9.596 1.00 65.69 127 ALA A C 1
ATOM 983 O O . ALA A 1 127 ? -17.568 7.729 10.372 1.00 65.69 127 ALA A O 1
ATOM 984 N N . ILE A 1 128 ? -15.836 6.346 10.005 1.00 64.62 128 ILE A N 1
ATOM 985 C CA . ILE A 1 128 ? -15.536 6.077 11.416 1.00 64.62 128 ILE A CA 1
ATOM 986 C C . ILE A 1 128 ? -15.148 7.376 12.134 1.00 64.62 128 ILE A C 1
ATOM 988 O O . ILE A 1 128 ? -15.740 7.691 13.154 1.00 64.62 128 ILE A O 1
ATOM 992 N N . THR A 1 129 ? -14.226 8.180 11.591 1.00 62.50 129 THR A N 1
ATOM 993 C CA . THR A 1 129 ? -13.808 9.453 12.212 1.00 62.50 129 THR A CA 1
ATOM 994 C C . THR A 1 129 ? -14.927 10.504 12.255 1.00 62.50 129 THR A C 1
ATOM 996 O O . THR A 1 129 ? -14.980 11.303 13.183 1.00 62.50 129 THR A O 1
ATOM 999 N N . GLU A 1 130 ? -15.829 10.541 11.272 1.00 61.75 130 GLU A N 1
ATOM 1000 C CA . GLU A 1 130 ? -17.014 11.415 11.291 1.00 61.75 130 GLU A CA 1
ATOM 1001 C C . GLU A 1 130 ? -18.057 10.946 12.314 1.00 61.75 130 GLU A C 1
ATOM 1003 O O . GLU A 1 130 ? -18.780 11.776 12.867 1.00 61.75 130 GLU A O 1
ATOM 1008 N N . ASN A 1 131 ? -18.110 9.638 12.580 1.00 58.00 131 ASN A N 1
ATOM 1009 C CA . ASN A 1 131 ? -18.951 9.029 13.608 1.00 58.00 131 ASN A CA 1
ATOM 1010 C C . ASN A 1 131 ? -18.262 8.963 14.985 1.00 58.00 131 ASN A C 1
ATOM 1012 O O . ASN A 1 131 ? -18.882 8.569 15.977 1.00 58.00 131 ASN A O 1
ATOM 1016 N N . GLU A 1 132 ? -16.992 9.367 15.077 1.00 58.81 132 GLU A N 1
ATOM 1017 C CA . GLU A 1 132 ? -16.316 9.596 16.346 1.00 58.81 132 GLU A CA 1
ATOM 1018 C C . GLU A 1 132 ? -16.800 10.916 16.957 1.00 58.81 132 GLU A C 1
ATOM 1020 O O . GLU A 1 132 ? -16.806 11.981 16.332 1.00 58.81 132 GLU A O 1
ATOM 1025 N N . LEU A 1 133 ? -17.218 10.858 18.222 1.00 58.06 133 LEU A N 1
ATOM 1026 C CA . LEU A 1 133 ? -17.622 12.047 18.972 1.00 58.06 133 LEU A CA 1
ATOM 1027 C C . LEU A 1 133 ? -16.448 13.042 19.054 1.00 58.06 133 LEU A C 1
ATOM 1029 O O . LEU A 1 133 ? -15.348 12.649 19.456 1.00 58.06 133 LEU A O 1
ATOM 1033 N N . PRO A 1 134 ? -16.646 14.341 18.738 1.00 56.47 134 PRO A N 1
ATOM 1034 C CA . PRO A 1 134 ? -15.571 15.321 18.821 1.00 56.47 134 PRO A CA 1
ATOM 1035 C C . PRO A 1 134 ? -15.034 15.366 20.252 1.00 56.47 134 PRO A C 1
ATOM 1037 O O . PRO A 1 134 ? -15.800 15.553 21.199 1.00 56.47 134 PRO A O 1
ATOM 1040 N N . SER A 1 135 ? -13.711 15.249 20.403 1.00 53.19 135 SER A N 1
ATOM 1041 C CA . SER A 1 135 ? -12.986 15.149 21.684 1.00 53.19 135 SER A CA 1
ATOM 1042 C C . SER A 1 135 ? -13.206 16.317 22.665 1.00 53.19 135 SER A C 1
ATOM 1044 O O . SER A 1 135 ? -12.619 16.337 23.741 1.00 53.19 135 SER A O 1
ATOM 1046 N N . SER A 1 136 ? -14.027 17.309 22.310 1.00 47.72 136 SER A N 1
ATOM 1047 C CA . SER A 1 136 ? -14.493 18.393 23.178 1.00 47.72 136 SER A CA 1
ATOM 1048 C C . SER A 1 136 ? -15.729 18.038 24.019 1.00 47.72 136 SER A C 1
ATOM 1050 O O . SER A 1 136 ? -16.050 18.787 24.939 1.00 47.72 136 SER A O 1
ATOM 1052 N N . ARG A 1 137 ? -16.415 16.925 23.725 1.00 53.38 137 ARG A N 1
ATOM 1053 C CA . ARG A 1 137 ? -17.488 16.348 24.547 1.00 53.38 137 ARG A CA 1
ATOM 1054 C C . ARG A 1 137 ? -16.973 15.066 25.193 1.00 53.38 137 ARG A C 1
ATOM 1056 O O . ARG A 1 137 ? -17.079 13.982 24.626 1.00 53.38 137 ARG A O 1
ATOM 1063 N N . GLU A 1 138 ? -16.386 15.188 26.379 1.00 58.47 138 GLU A N 1
ATOM 1064 C CA . GLU A 1 138 ? -16.083 14.029 27.221 1.00 58.47 138 GLU A CA 1
ATOM 1065 C C . GLU A 1 138 ? -17.406 13.515 27.808 1.00 58.47 138 GLU A C 1
ATOM 1067 O O . GLU A 1 138 ? -17.828 13.905 28.893 1.00 58.47 138 GLU A O 1
ATOM 1072 N N . ILE A 1 139 ? -18.128 12.719 27.013 1.00 60.66 139 ILE A N 1
ATOM 1073 C CA . ILE A 1 139 ? -19.417 12.147 27.418 1.00 60.66 139 ILE A CA 1
ATOM 1074 C C . ILE A 1 139 ? -19.177 11.130 28.533 1.00 60.66 139 ILE A C 1
ATOM 1076 O O . ILE A 1 139 ? -19.860 11.150 29.547 1.00 60.66 139 ILE A O 1
ATOM 1080 N N . VAL A 1 140 ? -18.160 10.286 28.381 1.00 66.00 140 VAL A N 1
ATOM 1081 C CA . VAL A 1 140 ? -17.838 9.228 29.333 1.00 66.00 140 VAL A CA 1
ATOM 1082 C C . VAL A 1 140 ? -16.383 9.385 29.760 1.00 66.00 140 VAL A C 1
ATOM 1084 O O . VAL A 1 140 ? -15.535 9.652 28.925 1.00 66.00 140 VAL A O 1
ATOM 1087 N N . SER A 1 141 ? -16.071 9.223 31.040 1.00 67.31 141 SER A N 1
ATOM 1088 C CA . SER A 1 141 ? -14.696 9.114 31.538 1.00 67.31 141 SER A CA 1
ATOM 1089 C C . SER A 1 141 ? -14.488 7.710 32.100 1.00 67.31 141 SER A C 1
ATOM 1091 O O . SER A 1 141 ? -15.361 7.167 32.776 1.00 67.31 141 SER A O 1
ATOM 1093 N N . LEU A 1 142 ? -13.360 7.071 31.790 1.00 69.75 142 LEU A N 1
ATOM 1094 C CA . LEU A 1 142 ? -13.026 5.749 32.327 1.00 69.75 142 LEU A CA 1
ATOM 1095 C C . LEU A 1 142 ? -11.987 5.887 33.438 1.00 69.75 142 LEU A C 1
ATOM 1097 O O . LEU A 1 142 ? -10.984 6.583 33.282 1.00 69.75 142 LEU A O 1
ATOM 1101 N N . THR A 1 143 ? -12.175 5.167 34.543 1.00 77.19 143 THR A N 1
ATOM 1102 C CA . THR A 1 143 ? -11.112 5.005 35.542 1.00 77.19 143 THR A CA 1
ATOM 1103 C C . THR A 1 143 ? -10.047 4.023 35.038 1.00 77.19 143 THR A C 1
ATOM 1105 O O . THR A 1 143 ? -10.310 3.163 34.196 1.00 77.19 143 THR A O 1
ATOM 1108 N N . ALA A 1 144 ? -8.832 4.082 35.596 1.00 76.31 144 ALA A N 1
ATOM 1109 C CA . ALA A 1 144 ? -7.761 3.137 35.255 1.00 76.31 144 ALA A CA 1
ATOM 1110 C C . ALA A 1 144 ? -8.168 1.661 35.463 1.00 76.31 144 ALA A C 1
ATOM 1112 O O . ALA A 1 144 ? -7.751 0.787 34.700 1.00 76.31 144 ALA A O 1
ATOM 1113 N N . ASN A 1 145 ? -9.009 1.392 36.468 1.00 74.25 145 ASN A N 1
ATOM 1114 C CA . ASN A 1 145 ? -9.543 0.058 36.739 1.00 74.25 145 ASN A CA 1
ATOM 1115 C C . ASN A 1 145 ? -10.616 -0.336 35.711 1.00 74.25 145 ASN A C 1
ATOM 1117 O O . ASN A 1 145 ? -10.572 -1.450 35.190 1.00 74.25 145 ASN A O 1
ATOM 1121 N N . GLY A 1 146 ? -11.512 0.591 35.352 1.00 71.94 146 GLY A N 1
ATOM 1122 C CA . GLY A 1 146 ? -12.507 0.392 34.296 1.00 71.94 146 GLY A CA 1
ATOM 1123 C C . GLY A 1 146 ? -11.871 0.066 32.941 1.00 71.94 146 GLY A C 1
ATOM 1124 O O . GLY A 1 146 ? -12.305 -0.866 32.268 1.00 71.94 146 GLY A O 1
ATOM 1125 N N . ILE A 1 147 ? -10.774 0.745 32.577 1.00 75.38 147 ILE A N 1
ATOM 1126 C CA . ILE A 1 147 ? -10.005 0.456 31.351 1.00 75.38 147 ILE A CA 1
ATOM 1127 C C . ILE A 1 147 ? -9.442 -0.968 31.379 1.00 75.38 147 ILE A C 1
ATOM 1129 O O . ILE A 1 147 ? -9.528 -1.690 30.384 1.00 75.38 147 ILE A O 1
ATOM 1133 N N . ALA A 1 148 ? -8.840 -1.379 32.499 1.00 77.06 148 ALA A N 1
ATOM 1134 C CA . ALA A 1 148 ? -8.232 -2.700 32.625 1.00 77.06 148 ALA A CA 1
ATOM 1135 C C . ALA A 1 148 ? -9.271 -3.821 32.473 1.00 77.06 148 ALA A C 1
ATOM 1137 O O . ALA A 1 148 ? -9.023 -4.794 31.758 1.00 77.06 148 ALA A O 1
ATOM 1138 N N . LEU A 1 149 ? -10.443 -3.657 33.095 1.00 75.88 149 LEU A N 1
ATOM 1139 C CA . LEU A 1 149 ? -11.534 -4.621 32.998 1.00 75.88 149 LEU A CA 1
ATOM 1140 C C . LEU A 1 149 ? -12.160 -4.634 31.597 1.00 75.88 149 LEU A C 1
ATOM 1142 O O . LEU A 1 149 ? -12.329 -5.708 31.026 1.00 75.88 149 LEU A O 1
ATOM 1146 N N . ALA A 1 150 ? -12.436 -3.469 31.005 1.00 76.69 150 ALA A N 1
ATOM 1147 C CA . ALA A 1 150 ? -13.003 -3.379 29.659 1.00 76.69 150 ALA A CA 1
ATOM 1148 C C . ALA A 1 150 ? -12.096 -4.047 28.613 1.00 76.69 150 ALA A C 1
ATOM 1150 O O . ALA A 1 150 ? -12.567 -4.837 27.797 1.00 76.69 150 ALA A O 1
ATOM 1151 N N . LYS A 1 151 ? -10.776 -3.823 28.689 1.00 81.06 151 LYS A N 1
ATOM 1152 C CA . LYS A 1 151 ? -9.800 -4.515 27.830 1.00 81.06 151 LYS A CA 1
ATOM 1153 C C . LYS A 1 151 ? -9.814 -6.024 28.037 1.00 81.06 151 LYS A C 1
ATOM 1155 O O . LYS A 1 151 ? -9.728 -6.760 27.060 1.00 81.06 151 LYS A O 1
ATOM 1160 N N . ALA A 1 152 ? -9.907 -6.485 29.284 1.00 79.38 152 ALA A N 1
ATOM 1161 C CA . ALA A 1 152 ? -9.968 -7.911 29.579 1.00 79.38 152 ALA A CA 1
ATOM 1162 C C . ALA A 1 152 ? -11.232 -8.556 28.990 1.00 79.38 152 ALA A C 1
ATOM 1164 O O . ALA A 1 152 ? -11.136 -9.641 28.429 1.00 79.38 152 ALA A O 1
ATOM 1165 N N . ILE A 1 153 ? -12.381 -7.876 29.059 1.00 77.06 153 ILE A N 1
ATOM 1166 C CA . ILE A 1 153 ? -13.650 -8.353 28.492 1.00 77.06 153 ILE A CA 1
ATOM 1167 C C . ILE A 1 153 ? -13.568 -8.412 26.960 1.00 77.06 153 ILE A C 1
ATOM 1169 O O . ILE A 1 153 ? -13.831 -9.462 26.383 1.00 77.06 153 ILE A O 1
ATOM 1173 N N . ILE A 1 154 ? -13.116 -7.344 26.296 1.00 78.69 154 ILE A N 1
ATOM 1174 C CA . ILE A 1 154 ? -12.986 -7.320 24.826 1.00 78.69 154 ILE A CA 1
ATOM 1175 C C . ILE A 1 154 ? -12.021 -8.415 24.341 1.00 78.69 154 ILE A C 1
ATOM 1177 O O . ILE A 1 154 ? -12.276 -9.072 23.339 1.00 78.69 154 ILE A O 1
ATOM 1181 N N . GLN A 1 155 ? -10.938 -8.687 25.079 1.00 79.62 155 GLN A N 1
ATOM 1182 C CA . GLN A 1 155 ? -9.993 -9.762 24.746 1.00 79.62 155 GLN A CA 1
ATOM 1183 C C . GLN A 1 155 ? -10.575 -11.178 24.853 1.00 79.62 155 GLN A C 1
ATOM 1185 O O . GLN A 1 155 ? -9.968 -12.108 24.320 1.00 79.62 155 GLN A O 1
ATOM 1190 N N . THR A 1 156 ? -11.701 -11.367 25.546 1.00 77.50 156 THR A N 1
ATOM 1191 C CA . THR A 1 156 ? -12.365 -12.679 25.608 1.00 77.50 156 THR A CA 1
ATOM 1192 C C . THR A 1 156 ? -13.200 -12.994 24.370 1.00 77.50 156 THR A C 1
ATOM 1194 O O . THR A 1 156 ? -13.567 -14.155 24.185 1.00 77.50 156 THR A O 1
ATOM 1197 N N . GLU A 1 157 ? -13.443 -12.007 23.505 1.00 79.25 157 GLU A N 1
ATOM 1198 C CA . GLU A 1 157 ? -14.246 -12.178 22.299 1.00 79.25 157 GLU A CA 1
ATOM 1199 C C . GLU A 1 157 ? -13.472 -12.757 21.116 1.00 79.25 157 GLU A C 1
ATOM 1201 O O . GLU A 1 157 ? -12.242 -12.701 21.033 1.00 79.25 157 GLU A O 1
ATOM 1206 N N . PHE A 1 158 ? -14.220 -13.342 20.177 1.00 67.81 158 PHE A N 1
ATOM 1207 C CA . PHE A 1 158 ? -13.652 -14.010 19.005 1.00 67.81 158 PHE A CA 1
ATOM 1208 C C . PHE A 1 158 ? -12.915 -13.040 18.065 1.00 67.81 158 PHE A C 1
ATOM 1210 O O . PHE A 1 158 ? -11.923 -13.441 17.450 1.00 67.81 158 PHE A O 1
ATOM 1217 N N . ASN A 1 159 ? -13.368 -11.780 17.966 1.00 71.25 159 ASN A N 1
ATOM 1218 C CA . ASN A 1 159 ? -12.764 -10.758 17.107 1.00 71.25 159 ASN A CA 1
ATOM 1219 C C . ASN A 1 159 ? -12.508 -9.421 17.843 1.00 71.25 159 ASN A C 1
ATOM 1221 O O . ASN A 1 159 ? -13.177 -8.422 17.591 1.00 71.25 159 ASN A O 1
ATOM 1225 N N . PRO A 1 160 ? -11.501 -9.357 18.733 1.00 67.94 160 PRO A N 1
ATOM 1226 C CA . PRO A 1 160 ? -11.298 -8.230 19.649 1.00 67.94 160 PRO A CA 1
ATOM 1227 C C . PRO A 1 160 ? -10.951 -6.898 18.966 1.00 67.94 160 PRO A C 1
ATOM 1229 O O . PRO A 1 160 ? -11.008 -5.857 19.611 1.00 67.94 160 PRO A O 1
ATOM 1232 N N . SER A 1 161 ? -10.557 -6.905 17.687 1.00 66.00 161 SER A N 1
ATOM 1233 C CA . SER A 1 161 ? -10.312 -5.680 16.912 1.00 66.00 161 SER A CA 1
ATOM 1234 C C . SER A 1 161 ? -11.580 -5.041 16.346 1.00 66.00 161 SER A C 1
ATOM 1236 O O . SER A 1 161 ? -11.524 -3.885 15.945 1.00 66.00 161 SER A O 1
ATOM 1238 N N . GLU A 1 162 ? -12.688 -5.782 16.287 1.00 64.62 162 GLU A N 1
ATOM 1239 C CA . GLU A 1 162 ? -13.972 -5.328 15.730 1.00 64.62 162 GLU A CA 1
ATOM 1240 C C . GLU A 1 162 ? -15.077 -5.246 16.792 1.00 64.62 162 GLU A C 1
ATOM 1242 O O . GLU A 1 162 ? -16.191 -4.837 16.484 1.00 64.62 162 GLU A O 1
ATOM 1247 N N . THR A 1 163 ? -14.783 -5.602 18.045 1.00 67.75 163 THR A N 1
ATOM 1248 C CA . THR A 1 163 ? -15.755 -5.574 19.141 1.00 67.75 163 THR A CA 1
ATOM 1249 C C . THR A 1 163 ? -15.565 -4.337 20.012 1.00 67.75 163 THR A C 1
ATOM 1251 O O . THR A 1 163 ? -14.494 -4.111 20.579 1.00 67.75 163 THR A O 1
ATOM 1254 N N . GLY A 1 164 ? -16.634 -3.553 20.145 1.00 74.25 164 GLY A N 1
ATOM 1255 C CA . GLY A 1 164 ? -16.706 -2.401 21.034 1.00 74.25 164 GLY A CA 1
ATOM 1256 C C . GLY A 1 164 ? -17.604 -2.674 22.236 1.00 74.25 164 GLY A C 1
ATOM 1257 O O . GLY A 1 164 ? -18.420 -3.596 22.252 1.00 74.25 164 GLY A O 1
ATOM 1258 N N . LEU A 1 165 ? -17.459 -1.846 23.265 1.00 72.94 165 LEU A N 1
ATOM 1259 C CA . LEU A 1 165 ? -18.297 -1.908 24.453 1.00 72.94 165 LEU A CA 1
ATOM 1260 C C . LEU A 1 165 ? -19.496 -0.967 24.262 1.00 72.94 165 LEU A C 1
ATOM 1262 O O . LEU A 1 165 ? -19.346 0.249 24.346 1.00 72.94 165 LEU A O 1
ATOM 1266 N N . CYS A 1 166 ? -20.679 -1.496 23.965 1.00 73.69 166 CYS A N 1
ATOM 1267 C CA . CYS A 1 166 ? -21.862 -0.683 23.694 1.00 73.69 166 CYS A CA 1
ATOM 1268 C C . CYS A 1 166 ? -22.638 -0.353 24.971 1.00 73.69 166 CYS A C 1
ATOM 1270 O O . CYS A 1 166 ? -22.904 -1.228 25.795 1.00 73.69 166 CYS A O 1
ATOM 1272 N N . LEU A 1 167 ? -23.026 0.914 25.122 1.00 72.75 167 LEU A N 1
ATOM 1273 C CA . LEU A 1 167 ? -23.918 1.379 26.181 1.00 72.75 167 LEU A CA 1
ATOM 1274 C C . LEU A 1 167 ? -25.380 1.125 25.794 1.00 72.75 167 LEU A C 1
ATOM 1276 O O . LEU A 1 167 ? -25.899 1.731 24.855 1.00 72.75 167 LEU A O 1
ATOM 1280 N N . ILE A 1 168 ? -26.074 0.288 26.563 1.00 72.00 168 ILE A N 1
ATOM 1281 C CA . ILE A 1 168 ? -27.508 0.023 26.411 1.00 72.00 168 ILE A CA 1
ATOM 1282 C C . ILE A 1 168 ? -28.251 0.508 27.654 1.00 72.00 168 ILE A C 1
ATOM 1284 O O . ILE A 1 168 ? -27.859 0.214 28.779 1.00 72.00 168 ILE A O 1
ATOM 1288 N N . GLU A 1 169 ? -29.358 1.225 27.470 1.00 69.62 169 GLU A N 1
ATOM 1289 C CA . GLU A 1 169 ? -30.227 1.613 28.585 1.00 69.62 169 GLU A CA 1
ATOM 1290 C C . GLU A 1 169 ? -30.854 0.378 29.248 1.00 69.62 169 GLU A C 1
ATOM 1292 O O . GLU A 1 169 ? -31.560 -0.411 28.612 1.00 69.62 169 GLU A O 1
ATOM 1297 N N . ASP A 1 170 ? -30.622 0.234 30.549 1.00 70.69 170 ASP A N 1
ATOM 1298 C CA . ASP A 1 170 ? -31.207 -0.816 31.367 1.00 70.69 170 ASP A CA 1
ATOM 1299 C C . ASP A 1 170 ? -32.647 -0.455 31.741 1.00 70.69 170 ASP A C 1
ATOM 1301 O O . ASP A 1 170 ? -32.915 0.230 32.731 1.00 70.69 170 ASP A O 1
ATOM 1305 N N . ARG A 1 171 ? -33.597 -0.922 30.927 1.00 64.88 171 ARG A N 1
ATOM 1306 C CA . ARG A 1 171 ? -35.032 -0.663 31.124 1.00 64.88 171 ARG A CA 1
ATOM 1307 C C . ARG A 1 171 ? -35.628 -1.354 32.354 1.00 64.88 171 ARG A C 1
ATOM 1309 O O . ARG A 1 171 ? -36.734 -0.996 32.750 1.00 64.88 171 ARG A O 1
ATOM 1316 N N . ASP A 1 172 ? -34.913 -2.307 32.950 1.00 64.12 172 ASP A N 1
ATOM 1317 C CA . ASP A 1 172 ? -35.370 -3.080 34.110 1.00 64.12 172 ASP A CA 1
ATOM 1318 C C . ASP A 1 172 ? -34.849 -2.518 35.447 1.00 64.12 172 ASP A C 1
ATOM 1320 O O . ASP A 1 172 ? -35.104 -3.091 36.511 1.00 64.12 172 ASP A O 1
ATOM 1324 N N . ALA A 1 173 ? -34.118 -1.398 35.422 1.00 58.97 173 ALA A N 1
ATOM 1325 C CA . ALA A 1 173 ? -33.533 -0.820 36.621 1.00 58.97 173 ALA A CA 1
ATOM 1326 C C . ALA A 1 173 ? -34.606 -0.224 37.562 1.00 58.97 173 ALA A C 1
ATOM 1328 O O . ALA A 1 173 ? -35.454 0.564 37.137 1.00 58.97 173 ALA A O 1
ATOM 1329 N N . PRO A 1 174 ? -34.574 -0.552 38.870 1.00 46.09 174 PRO A N 1
ATOM 1330 C CA . PRO A 1 174 ? -35.627 -0.172 39.813 1.00 46.09 174 PRO A CA 1
ATOM 1331 C C . PRO A 1 174 ? -35.652 1.326 40.170 1.00 46.09 174 PRO A C 1
ATOM 1333 O O . PRO A 1 174 ? -36.666 1.802 40.680 1.00 46.09 174 PRO A O 1
ATOM 1336 N N . THR A 1 175 ? -34.574 2.078 39.912 1.00 44.69 175 THR A N 1
ATOM 1337 C CA . THR A 1 175 ? -34.483 3.526 40.177 1.00 44.69 175 THR A CA 1
ATOM 1338 C C . THR A 1 175 ? -33.492 4.215 39.234 1.00 44.69 175 THR A C 1
ATOM 1340 O O . THR A 1 175 ? -32.305 3.901 39.277 1.00 44.69 175 THR A O 1
ATOM 1343 N N . GLY A 1 176 ? -33.950 5.216 38.476 1.00 54.81 176 GLY A N 1
ATOM 1344 C CA . GLY A 1 176 ? -33.090 6.105 37.680 1.00 54.81 176 GLY A CA 1
ATOM 1345 C C . GLY A 1 176 ? -32.655 5.553 36.315 1.00 54.81 176 GLY A C 1
ATOM 1346 O O . GLY A 1 176 ? -32.965 4.421 35.957 1.00 54.81 176 GLY A O 1
ATOM 1347 N N . PHE A 1 177 ? -31.966 6.394 35.536 1.00 55.19 177 PHE A N 1
ATOM 1348 C CA . PHE A 1 177 ? -31.293 5.991 34.298 1.00 55.19 177 PHE A CA 1
ATOM 1349 C C . PHE A 1 177 ? -30.118 5.078 34.650 1.00 55.19 177 PHE A C 1
ATOM 1351 O O . PHE A 1 177 ? -29.201 5.498 35.352 1.00 55.19 177 PHE A O 1
ATOM 1358 N N . ALA A 1 178 ? -30.161 3.836 34.184 1.00 60.84 178 ALA A N 1
ATOM 1359 C CA . ALA A 1 178 ? -29.079 2.877 34.339 1.00 60.84 178 ALA A CA 1
ATOM 1360 C C . ALA A 1 178 ? -28.635 2.406 32.957 1.00 60.84 178 ALA A C 1
ATOM 1362 O O . ALA A 1 178 ? -29.443 2.304 32.033 1.00 60.84 178 ALA A O 1
ATOM 1363 N N . VAL A 1 179 ? -27.344 2.135 32.819 1.00 65.81 179 VAL A N 1
ATOM 1364 C CA . VAL A 1 179 ? -26.742 1.723 31.554 1.00 65.81 179 VAL A CA 1
ATOM 1365 C C . VAL A 1 179 ? -26.003 0.415 31.785 1.00 65.81 179 VAL A C 1
ATOM 1367 O O . VAL A 1 179 ? -25.253 0.277 32.751 1.00 65.81 179 VAL A O 1
ATOM 1370 N N . LYS A 1 180 ? -26.255 -0.558 30.918 1.00 69.75 180 LYS A N 1
ATOM 1371 C CA . LYS A 1 180 ? -25.545 -1.830 30.842 1.00 69.75 180 LYS A CA 1
ATOM 1372 C C . LYS A 1 180 ? -24.565 -1.785 29.683 1.00 69.75 180 LYS A C 1
ATOM 1374 O O . LYS A 1 180 ? -24.784 -1.082 28.699 1.00 69.75 180 LYS A O 1
ATOM 1379 N N . PHE A 1 181 ? -23.508 -2.570 29.812 1.00 70.06 181 PHE A N 1
ATOM 1380 C CA . PHE A 1 181 ? -22.587 -2.816 28.721 1.00 70.06 181 PHE A CA 1
ATOM 1381 C C . PHE A 1 181 ? -22.978 -4.095 28.007 1.00 70.06 181 PHE A C 1
ATOM 1383 O O . PHE A 1 181 ? -23.214 -5.115 28.656 1.00 70.06 181 PHE A O 1
ATOM 1390 N N . ASP A 1 182 ? -23.021 -4.022 26.688 1.00 71.31 182 ASP A N 1
ATOM 1391 C CA . ASP A 1 182 ? -23.135 -5.185 25.825 1.00 71.31 182 ASP A CA 1
ATOM 1392 C C . ASP A 1 182 ? -21.984 -5.183 24.824 1.00 71.31 182 ASP A C 1
ATOM 1394 O O . ASP A 1 182 ? -21.448 -4.127 24.474 1.00 71.31 182 ASP A O 1
ATOM 1398 N N . LEU A 1 183 ? -21.576 -6.369 24.397 1.00 64.31 183 LEU A N 1
ATOM 1399 C CA . LEU A 1 183 ? -20.533 -6.521 23.394 1.00 64.31 183 LEU A CA 1
ATOM 1400 C C . LEU A 1 183 ? -21.220 -6.559 22.042 1.00 64.31 183 LEU A C 1
ATOM 1402 O O . LEU A 1 183 ? -21.982 -7.476 21.743 1.00 64.31 183 LEU A O 1
ATOM 1406 N N . ILE A 1 184 ? -20.979 -5.525 21.248 1.00 67.56 184 ILE A N 1
ATOM 1407 C CA . ILE A 1 184 ? -21.551 -5.407 19.913 1.00 67.56 184 ILE A CA 1
ATOM 1408 C C . ILE A 1 184 ? -20.396 -5.185 18.943 1.00 67.56 184 ILE A C 1
ATOM 1410 O O . ILE A 1 184 ? -19.433 -4.475 19.257 1.00 67.56 184 ILE A O 1
ATOM 1414 N N . ASP A 1 185 ? -20.490 -5.819 17.777 1.00 63.00 185 ASP A N 1
ATOM 1415 C CA . ASP A 1 185 ? -19.613 -5.508 16.655 1.00 63.00 185 ASP A CA 1
ATOM 1416 C C . ASP A 1 185 ? -19.746 -4.016 16.325 1.00 63.00 185 ASP A C 1
ATOM 1418 O O . ASP A 1 185 ? -20.839 -3.446 16.360 1.00 63.00 185 ASP A O 1
ATOM 1422 N N . VAL A 1 186 ? -18.617 -3.358 16.079 1.00 61.22 186 VAL A N 1
ATOM 1423 C CA . VAL A 1 186 ? -18.566 -1.925 15.784 1.00 61.22 186 VAL A CA 1
ATOM 1424 C C . VAL A 1 186 ? -19.327 -1.670 14.479 1.00 61.22 186 VAL A C 1
ATOM 1426 O O . VAL A 1 186 ? -18.801 -1.903 13.395 1.00 61.22 186 VAL A O 1
ATOM 1429 N N . ASP A 1 187 ? -20.582 -1.235 14.599 1.00 59.81 187 ASP A N 1
ATOM 1430 C CA . ASP A 1 187 ? -21.488 -0.984 13.474 1.00 59.81 187 ASP A CA 1
ATOM 1431 C C . ASP A 1 187 ? -21.579 0.521 13.155 1.00 59.81 187 ASP A C 1
ATOM 1433 O O . ASP A 1 187 ? -21.393 1.375 14.033 1.00 59.81 187 ASP A O 1
ATOM 1437 N N . ASP A 1 188 ? -21.884 0.847 11.897 1.00 54.03 188 ASP A N 1
ATOM 1438 C CA . ASP A 1 188 ? -21.810 2.207 11.330 1.00 54.03 188 ASP A CA 1
ATOM 1439 C C . ASP A 1 188 ? -22.919 3.166 11.835 1.00 54.03 188 ASP A C 1
ATOM 1441 O O . ASP A 1 188 ? -22.887 4.362 11.549 1.00 54.03 188 ASP A O 1
ATOM 1445 N N . GLU A 1 189 ? -23.917 2.686 12.589 1.00 58.03 189 GLU A N 1
ATOM 1446 C CA . GLU A 1 189 ? -25.107 3.473 12.983 1.00 58.03 189 GLU A CA 1
ATOM 1447 C C . GLU A 1 189 ? -25.053 4.099 14.398 1.00 58.03 189 GLU A C 1
ATOM 1449 O O . GLU A 1 189 ? -26.044 4.674 14.861 1.00 58.03 189 GLU A O 1
ATOM 1454 N N . ALA A 1 190 ? -23.927 4.013 15.112 1.00 64.00 190 ALA A N 1
ATOM 1455 C CA . ALA A 1 190 ? -23.786 4.556 16.467 1.00 64.00 190 ALA A CA 1
ATOM 1456 C C . ALA A 1 190 ? -22.506 5.379 16.637 1.00 64.00 190 ALA A C 1
ATOM 1458 O O . ALA A 1 190 ? -21.503 5.099 15.991 1.00 64.00 190 ALA A O 1
ATOM 1459 N N . TRP A 1 191 ? -22.519 6.356 17.550 1.00 67.06 191 TRP A N 1
ATOM 1460 C CA . TRP A 1 191 ? -21.315 7.130 17.837 1.00 67.06 191 TRP A CA 1
ATOM 1461 C C . TRP A 1 191 ? -20.255 6.241 18.468 1.00 67.06 191 TRP A C 1
ATOM 1463 O O . TRP A 1 191 ? -20.539 5.487 19.405 1.00 67.06 191 TRP A O 1
ATOM 1473 N N . HIS A 1 192 ? -19.018 6.391 18.020 1.00 71.06 192 HIS A N 1
ATOM 1474 C CA . HIS A 1 192 ? -17.880 5.713 18.623 1.00 71.06 192 HIS A CA 1
ATOM 1475 C C . HIS A 1 192 ? -17.101 6.705 19.485 1.00 71.06 192 HIS A C 1
ATOM 1477 O O . HIS A 1 192 ? -16.878 7.860 19.119 1.00 71.06 192 HIS A O 1
ATOM 1483 N N . TRP A 1 193 ? -16.708 6.271 20.674 1.00 71.12 193 TRP A N 1
ATOM 1484 C CA . TRP A 1 193 ? -15.847 7.036 21.562 1.00 71.12 193 TRP A CA 1
ATOM 1485 C C . TRP A 1 193 ? -14.694 6.154 22.016 1.00 71.12 193 TRP A C 1
ATOM 1487 O O . TRP A 1 193 ? -14.890 5.177 22.738 1.00 71.12 193 TRP A O 1
ATOM 1497 N N . THR A 1 194 ? -13.484 6.491 21.582 1.00 68.75 194 THR A N 1
ATOM 1498 C CA . THR A 1 194 ? -12.281 5.734 21.926 1.00 68.75 194 THR A CA 1
ATOM 1499 C C . THR A 1 194 ? -11.495 6.465 23.005 1.00 68.75 194 THR A C 1
ATOM 1501 O O . THR A 1 194 ? -11.086 7.610 22.820 1.00 68.75 194 THR A O 1
ATOM 1504 N N . SER A 1 195 ? -11.232 5.789 24.122 1.00 67.06 195 SER A N 1
ATOM 1505 C CA . SER A 1 195 ? -10.394 6.316 25.200 1.00 67.06 195 SER A CA 1
ATOM 1506 C C . SER A 1 195 ? -9.416 5.265 25.696 1.00 67.06 195 SER A C 1
ATOM 1508 O O . SER A 1 195 ? -9.779 4.115 25.944 1.00 67.06 195 SER A O 1
ATOM 1510 N N . ASP A 1 196 ? -8.137 5.646 25.754 1.00 67.12 196 ASP A N 1
ATOM 1511 C CA . ASP A 1 196 ? -7.015 4.800 26.178 1.00 67.12 196 ASP A CA 1
ATOM 1512 C C . ASP A 1 196 ? -6.985 3.395 25.536 1.00 67.12 196 ASP A C 1
ATOM 1514 O O . ASP A 1 196 ? -6.532 2.411 26.135 1.00 67.12 196 ASP A O 1
ATOM 1518 N N . GLY A 1 197 ? -7.434 3.294 24.280 1.00 65.81 197 GLY A N 1
ATOM 1519 C CA . GLY A 1 197 ? -7.466 2.055 23.496 1.00 65.81 197 GLY A CA 1
ATOM 1520 C C . GLY A 1 197 ? -8.657 1.136 23.787 1.00 65.81 197 GLY A C 1
ATOM 1521 O O . GLY A 1 197 ? -8.567 -0.056 23.506 1.00 65.81 197 GLY A O 1
ATOM 1522 N N . VAL A 1 198 ? -9.732 1.660 24.380 1.00 71.00 198 VAL A N 1
ATOM 1523 C CA . VAL A 1 198 ? -11.042 1.006 24.499 1.00 71.00 198 VAL A CA 1
ATOM 1524 C C . VAL A 1 198 ? -12.051 1.816 23.694 1.00 71.00 198 VAL A C 1
ATOM 1526 O O . VAL A 1 198 ? -12.197 3.013 23.932 1.00 71.00 198 VAL A O 1
ATOM 1529 N N . THR A 1 199 ? -12.749 1.168 22.764 1.00 71.94 199 THR A N 1
ATOM 1530 C CA . THR A 1 199 ? -13.831 1.787 21.990 1.00 71.94 199 THR A CA 1
ATOM 1531 C C . THR A 1 199 ? -15.163 1.519 22.684 1.00 71.94 199 THR A C 1
ATOM 1533 O O . THR A 1 199 ? -15.579 0.367 22.828 1.00 71.94 199 THR A O 1
ATOM 1536 N N . ILE A 1 200 ? -15.820 2.584 23.139 1.00 74.81 200 ILE A N 1
ATOM 1537 C CA . ILE A 1 200 ? -17.185 2.565 23.664 1.00 74.81 200 ILE A CA 1
ATOM 1538 C C . ILE A 1 200 ? -18.130 3.021 22.555 1.00 74.81 200 ILE A C 1
ATOM 1540 O O . ILE A 1 200 ? -17.927 4.071 21.949 1.00 74.81 200 ILE A O 1
ATOM 1544 N N . ILE A 1 201 ? -19.179 2.245 22.309 1.00 74.88 201 ILE A N 1
ATOM 1545 C CA . ILE A 1 201 ? -20.220 2.569 21.336 1.00 74.88 201 ILE A CA 1
ATOM 1546 C C . ILE A 1 201 ? -21.390 3.209 22.089 1.00 74.88 201 ILE A C 1
ATOM 1548 O O . ILE A 1 201 ? -21.915 2.638 23.048 1.00 74.88 201 ILE A O 1
ATOM 1552 N N . VAL A 1 202 ? -21.801 4.406 21.672 1.00 73.12 202 VAL A N 1
ATOM 1553 C CA . VAL A 1 202 ? -22.892 5.164 22.292 1.00 73.12 202 VAL A CA 1
ATOM 1554 C C . VAL A 1 202 ? -23.994 5.407 21.256 1.00 73.12 202 VAL A C 1
ATOM 1556 O O . VAL A 1 202 ? -23.805 6.181 20.315 1.00 73.12 202 VAL A O 1
ATOM 1559 N N . PRO A 1 203 ? -25.182 4.797 21.412 1.00 70.19 203 PRO A N 1
ATOM 1560 C CA . PRO A 1 203 ? -26.312 5.068 20.531 1.00 70.19 203 PRO A CA 1
ATOM 1561 C C . PRO A 1 203 ? -26.679 6.558 20.525 1.00 70.19 203 PRO A C 1
ATOM 1563 O O . PRO A 1 203 ? -26.718 7.196 21.580 1.00 70.19 203 PRO A O 1
ATOM 1566 N N . HIS A 1 204 ? -27.039 7.110 19.359 1.00 67.94 204 HIS A N 1
ATOM 1567 C CA . HIS A 1 204 ? -27.453 8.518 19.217 1.00 67.94 204 HIS A CA 1
ATOM 1568 C C . HIS A 1 204 ? -28.566 8.926 20.197 1.00 67.94 204 HIS A C 1
ATOM 1570 O O . HIS A 1 204 ? -28.604 10.063 20.656 1.00 67.94 204 HIS A O 1
ATOM 1576 N N . THR A 1 205 ? -29.453 7.995 20.554 1.00 65.50 205 THR A N 1
ATOM 1577 C CA . THR A 1 205 ? -30.553 8.212 21.507 1.00 65.50 205 THR A CA 1
ATOM 1578 C C . THR A 1 205 ? -30.093 8.394 22.953 1.00 65.50 205 THR A C 1
ATOM 1580 O O . THR A 1 205 ? -30.852 8.911 23.769 1.00 65.50 205 THR A O 1
ATOM 1583 N N . LEU A 1 206 ? -28.885 7.933 23.286 1.00 68.19 206 LEU A N 1
ATOM 1584 C CA . LEU A 1 206 ? -28.322 7.958 24.636 1.00 68.19 206 LEU A CA 1
ATOM 1585 C C . LEU A 1 206 ? -27.202 8.987 24.791 1.00 68.19 206 LEU A C 1
ATOM 1587 O O . LEU A 1 206 ? -26.904 9.370 25.915 1.00 68.19 206 LEU A O 1
ATOM 1591 N N . ALA A 1 207 ? -26.640 9.492 23.689 1.00 66.06 207 ALA A N 1
ATOM 1592 C CA . ALA A 1 207 ? -25.513 10.421 23.705 1.00 66.06 207 ALA A CA 1
ATOM 1593 C C . ALA A 1 207 ? -25.736 11.663 24.594 1.00 66.06 207 ALA A C 1
ATOM 1595 O O . ALA A 1 207 ? -24.839 12.027 25.346 1.00 66.06 207 ALA A O 1
ATOM 1596 N N . GLU A 1 208 ? -26.926 12.281 24.573 1.00 66.50 208 GLU A N 1
ATOM 1597 C CA . GLU A 1 208 ? -27.222 13.457 25.418 1.00 66.50 208 GLU A CA 1
ATOM 1598 C C . GLU A 1 208 ? -27.387 13.110 26.904 1.00 66.50 208 GLU A C 1
ATOM 1600 O O . GLU A 1 208 ? -27.015 13.895 27.766 1.00 66.50 208 GLU A O 1
ATOM 1605 N N . ARG A 1 209 ? -27.914 11.920 27.215 1.00 64.62 209 ARG A N 1
ATOM 1606 C CA . ARG A 1 209 ? -28.169 11.468 28.598 1.00 64.62 209 ARG A CA 1
ATOM 1607 C C . ARG A 1 209 ? -26.938 10.859 29.258 1.00 64.62 209 ARG A C 1
ATOM 1609 O O . ARG A 1 209 ? -26.918 10.668 30.471 1.00 64.62 209 ARG A O 1
ATOM 1616 N N . CYS A 1 210 ? -25.946 10.516 28.447 1.00 64.31 210 CYS A N 1
ATOM 1617 C CA . CYS A 1 210 ? -24.709 9.901 28.883 1.00 64.31 210 CYS A CA 1
ATOM 1618 C C . CYS A 1 210 ? -23.609 10.916 29.214 1.00 64.31 210 CYS A C 1
ATOM 1620 O O . CYS A 1 210 ? -22.523 10.490 29.585 1.00 64.31 210 CYS A O 1
ATOM 1622 N N . GLU A 1 211 ? -23.853 12.223 29.074 1.00 67.38 211 GLU A N 1
ATOM 1623 C CA . GLU A 1 211 ? -22.843 13.268 29.278 1.00 67.38 211 GLU A CA 1
ATOM 1624 C C . GLU A 1 211 ? -22.416 13.351 30.759 1.00 67.38 211 GLU A C 1
ATOM 1626 O O . GLU A 1 211 ? -23.238 13.591 31.640 1.00 67.38 211 GLU A O 1
ATOM 1631 N N . GLY A 1 212 ? -21.125 13.140 31.040 1.00 64.75 212 GLY A N 1
ATOM 1632 C CA . GLY A 1 212 ? -20.549 13.163 32.390 1.00 64.75 212 GLY A CA 1
ATOM 1633 C C . GLY A 1 212 ? -20.540 11.818 33.128 1.00 64.75 212 GLY A C 1
ATOM 1634 O O . GLY A 1 212 ? -20.291 11.791 34.336 1.00 64.75 212 GLY A O 1
ATOM 1635 N N . LEU A 1 213 ? -20.799 10.699 32.446 1.00 70.44 213 LEU A N 1
ATOM 1636 C CA . LEU A 1 213 ? -20.761 9.375 33.068 1.00 70.44 213 LEU A CA 1
ATOM 1637 C C . LEU A 1 213 ? -19.322 8.923 33.355 1.00 70.44 213 LEU A C 1
ATOM 1639 O O . LEU A 1 213 ? -18.429 9.056 32.525 1.00 70.44 213 LEU A O 1
ATOM 1643 N N . VAL A 1 214 ? -19.097 8.326 34.521 1.00 69.88 214 VAL A N 1
ATOM 1644 C CA . VAL A 1 214 ? -17.823 7.722 34.925 1.00 69.88 214 VAL A CA 1
ATOM 1645 C C . VAL A 1 214 ? -17.978 6.209 34.946 1.00 69.88 214 VAL A C 1
ATOM 1647 O O . VAL A 1 214 ? -18.811 5.681 35.682 1.00 69.88 214 VAL A O 1
ATOM 1650 N N . VAL A 1 215 ? -17.173 5.504 34.160 1.00 72.00 215 VAL A N 1
ATOM 1651 C CA . VAL A 1 215 ? -17.138 4.039 34.126 1.00 72.00 215 VAL A CA 1
ATOM 1652 C C . VAL A 1 215 ? -16.042 3.547 35.061 1.00 72.00 215 VAL A C 1
ATOM 1654 O O . VAL A 1 215 ? -14.861 3.825 34.839 1.00 72.00 215 VAL A O 1
ATOM 1657 N N . ASP A 1 216 ? -16.435 2.803 36.093 1.00 73.31 216 ASP A N 1
ATOM 1658 C CA . ASP A 1 216 ? -15.533 2.212 37.082 1.00 73.31 216 ASP A CA 1
ATOM 1659 C C . ASP A 1 216 ? -15.775 0.703 37.238 1.00 73.31 216 ASP A C 1
ATOM 1661 O O . ASP A 1 216 ? -16.827 0.177 36.872 1.00 73.31 216 ASP A O 1
ATOM 1665 N N . ASP A 1 217 ? -14.789 -0.006 37.782 1.00 74.62 217 ASP A N 1
ATOM 1666 C CA . ASP A 1 217 ? -14.920 -1.418 38.142 1.00 74.62 217 ASP A CA 1
ATOM 1667 C C . ASP A 1 217 ? -15.389 -1.554 39.596 1.00 74.62 217 ASP A C 1
ATOM 1669 O O . ASP A 1 217 ? -14.710 -1.120 40.530 1.00 74.62 217 ASP A O 1
ATOM 1673 N N . SER A 1 218 ? -16.529 -2.217 39.801 1.00 70.19 218 SER A N 1
ATOM 1674 C CA . SER A 1 218 ? -16.976 -2.639 41.126 1.00 70.19 218 SER A CA 1
ATOM 1675 C C . SER A 1 218 ? -17.077 -4.159 41.197 1.00 70.19 218 SER A C 1
ATOM 1677 O O . SER A 1 218 ? -18.098 -4.766 40.873 1.00 70.19 218 SER A O 1
ATOM 1679 N N . GLY A 1 219 ? -15.993 -4.794 41.643 1.00 57.50 219 GLY A N 1
ATOM 1680 C CA . GLY A 1 219 ? -15.979 -6.230 41.920 1.00 57.50 219 GLY A CA 1
ATOM 1681 C C . GLY A 1 219 ? -16.070 -7.117 40.674 1.00 57.50 219 GLY A C 1
ATOM 1682 O O . GLY A 1 219 ? -16.619 -8.215 40.764 1.00 57.50 219 GLY A O 1
ATOM 1683 N N . GLY A 1 220 ? -15.539 -6.667 39.534 1.00 59.66 220 GLY A N 1
ATOM 1684 C CA . GLY A 1 220 ? -15.527 -7.403 38.268 1.00 59.66 220 GLY A CA 1
ATOM 1685 C C . GLY A 1 220 ? -16.718 -7.103 37.359 1.00 59.66 220 GLY A C 1
ATOM 1686 O O . GLY A 1 220 ? -16.932 -7.819 36.384 1.00 59.66 220 GLY A O 1
ATOM 1687 N N . THR A 1 221 ? -17.506 -6.074 37.674 1.00 58.72 221 THR A N 1
ATOM 1688 C CA . THR A 1 221 ? -18.595 -5.574 36.826 1.00 58.72 221 THR A CA 1
ATOM 1689 C C . THR A 1 221 ? -18.359 -4.097 36.551 1.00 58.72 221 THR A C 1
ATOM 1691 O O . THR A 1 221 ? -18.118 -3.325 37.481 1.00 58.72 221 THR A O 1
ATOM 1694 N N . LEU A 1 222 ? -18.440 -3.705 35.279 1.00 63.59 222 LEU A N 1
ATOM 1695 C CA . LEU A 1 222 ? -18.376 -2.302 34.889 1.00 63.59 222 LEU A CA 1
ATOM 1696 C C . LEU A 1 222 ? -19.649 -1.597 35.356 1.00 63.59 222 LEU A C 1
ATOM 1698 O O . LEU A 1 222 ? -20.755 -1.973 34.964 1.00 63.59 222 LEU A O 1
ATOM 1702 N N . ILE A 1 223 ? -19.484 -0.586 36.201 1.00 65.75 223 ILE A N 1
ATOM 1703 C CA . ILE A 1 223 ? -20.568 0.258 36.689 1.00 65.75 223 ILE A CA 1
ATOM 1704 C C . ILE A 1 223 ? -20.392 1.648 36.108 1.00 65.75 223 ILE A C 1
ATOM 1706 O O . ILE A 1 223 ? -19.294 2.199 36.067 1.00 65.75 223 ILE A O 1
ATOM 1710 N N . VAL A 1 224 ? -21.508 2.219 35.681 1.00 68.44 224 VAL A N 1
ATOM 1711 C CA . VAL A 1 224 ? -21.581 3.596 35.226 1.00 68.44 224 VAL A CA 1
ATOM 1712 C C . VAL A 1 224 ? -22.106 4.458 36.374 1.00 68.44 224 VAL A C 1
ATOM 1714 O O . VAL A 1 224 ? -23.185 4.207 36.909 1.00 68.44 224 VAL A O 1
ATOM 1717 N N . THR A 1 225 ? -21.334 5.463 36.774 1.00 61.62 225 THR A N 1
ATOM 1718 C CA . THR A 1 225 ? -21.643 6.396 37.863 1.00 61.62 225 THR A CA 1
ATOM 1719 C C . THR A 1 225 ? -21.628 7.826 37.339 1.00 61.62 225 THR A C 1
ATOM 1721 O O . THR A 1 225 ? -20.629 8.281 36.803 1.00 61.62 225 THR A O 1
ATOM 1724 N N . GLY A 1 226 ? -22.738 8.546 37.460 1.00 59.66 226 GLY A N 1
ATOM 1725 C CA . GLY A 1 226 ? -22.855 9.933 37.007 1.00 59.66 226 GLY A CA 1
ATOM 1726 C C . GLY A 1 226 ? -24.275 10.452 37.211 1.00 59.66 226 GLY A C 1
ATOM 1727 O O . GLY A 1 226 ? -25.219 9.663 37.268 1.00 59.66 226 GLY A O 1
ATOM 1728 N N . GLU A 1 227 ? -24.434 11.764 37.365 1.00 49.84 227 GLU A N 1
ATOM 1729 C CA . GLU A 1 227 ? -25.754 12.397 37.312 1.00 49.84 227 GLU A CA 1
ATOM 1730 C C . GLU A 1 227 ? -26.102 12.613 35.837 1.00 49.84 227 GLU A C 1
ATOM 1732 O O . GLU A 1 227 ? -25.390 13.341 35.149 1.00 49.84 227 GLU A O 1
ATOM 1737 N N . SER A 1 228 ? -27.167 11.971 35.340 1.00 47.50 228 SER A N 1
ATOM 1738 C CA . SER A 1 228 ? -27.715 12.354 34.033 1.00 47.50 228 SER A CA 1
ATOM 1739 C C . SER A 1 228 ? -28.230 13.787 34.150 1.00 47.50 228 SER A C 1
ATOM 1741 O O . SER A 1 228 ? -28.955 14.104 35.100 1.00 47.50 228 SER A O 1
ATOM 1743 N N . SER A 1 229 ? -27.848 14.643 33.206 1.00 46.34 229 SER A N 1
ATOM 1744 C CA . SER A 1 229 ? -28.462 15.959 33.023 1.00 46.34 229 SER A CA 1
ATOM 1745 C C . SER A 1 229 ? -29.899 15.855 32.510 1.00 46.34 229 SER A C 1
ATOM 1747 O O . SER A 1 229 ? -30.292 14.778 31.991 1.00 46.34 229 SER A O 1
#

Sequence (229 aa):
MLRGIAEGIDLFLLCIAFFMIGLIIQDDLIWMIMPLMALYFVTSESLAGQTIGKKLFSLRVVNEEGEHPSVVQATIRNVLRPLEGFGVIGVAIAGSTRRGQRLGDLLARTYVVIDNELEQLSKSEKAITENELPSSREIVSLTANGIALAKAIIQTEFNPSETGLCLIEDRDAPTGFAVKFDLIDVDDEAWHWTSDGVTIIVPHTLAERCEGLVVDDSGGTLIVTGESS

Radius of gyration: 27.16 Å; chains: 1; bounding box: 61×34×78 Å

pLDDT: mean 71.83, std 8.38, range [44.69, 85.38]

Foldseek 3Di:
DLVLQLLVVVVVVVVVVLVVVCVVDPDDCSVVVVVVVLVVQLCCQQVPQDDPSCVVQQKGKAAPVRHGQHSVLSNLLSVCCVVCVNCPVQQVQLVVDPQSGGPSCVVSRMHIDRNVVSVVVVVVVVLLVVLEDPPVQCLEAEDPQLVVLLLVVLVVDPCSVQWAWEWDFDPPDPDDTFTATDIDGDDSQFRWYDDPRHIYTYHPVCSQQSGAWYWHDDPSGTGIDDHGD